Protein AF-A0A954LZ13-F1 (afdb_monomer_lite)

Secondary structure (DSSP, 8-state):
--TTHHHHHHHHHHHHHHHHHHHHHHHH-S--HHHHHHH-TTEEEEEEESSSEEEEEEETTS-EEEEESSHHHHHHHHHHHHHHHHHHHHHHHHHHHHHHHHHHHHHHHHHHHHHHHHHHHHHHHHHHHHHHHHHHHHHHHHHHHHHHHHHHHHHHHHHHHHHHHHHHHHHHHHHHHHHHHHHHHHHHHHHHHHHHHHHHHHHHHHHHHHHHHT---

Structure (mmCIF, N/CA/C/O backbone):
data_AF-A0A954LZ13-F1
#
_entry.id   AF-A0A954LZ13-F1
#
loop_
_atom_site.group_PDB
_atom_site.id
_atom_site.type_symbol
_atom_site.label_atom_id
_atom_site.label_alt_id
_atom_site.label_comp_id
_atom_site.label_asym_id
_atom_site.label_entity_id
_atom_site.label_seq_id
_atom_site.pdbx_PDB_ins_code
_atom_site.Cartn_x
_atom_site.Cartn_y
_atom_site.Cartn_z
_atom_site.occupancy
_atom_site.B_iso_or_equiv
_atom_site.auth_seq_id
_atom_site.auth_comp_id
_atom_site.auth_asym_id
_atom_site.auth_atom_id
_atom_site.pdbx_PDB_model_num
ATOM 1 N N . MET A 1 1 ? -95.530 6.228 70.079 1.00 48.78 1 MET A N 1
ATOM 2 C CA . MET A 1 1 ? -94.335 5.732 70.807 1.00 48.78 1 MET A CA 1
ATOM 3 C C . MET A 1 1 ? -94.538 4.227 70.974 1.00 48.78 1 MET A C 1
ATOM 5 O O . MET A 1 1 ? -95.627 3.870 71.376 1.00 48.78 1 MET A O 1
ATOM 9 N N . SER A 1 2 ? -93.704 3.270 70.565 1.00 54.75 2 SER A N 1
ATOM 10 C CA . SER A 1 2 ? -92.244 3.168 70.676 1.00 54.75 2 SER A CA 1
ATOM 11 C C . SER A 1 2 ? -91.678 2.028 69.784 1.00 54.75 2 SER A C 1
ATOM 13 O O . SER A 1 2 ? -90.884 1.212 70.241 1.00 54.75 2 SER A O 1
ATOM 15 N N . LYS A 1 3 ? -92.035 1.934 68.492 1.00 53.84 3 LYS A N 1
ATOM 16 C CA . LYS A 1 3 ? -91.508 0.852 67.618 1.00 53.84 3 LYS A CA 1
ATOM 17 C C . LYS A 1 3 ? -89.998 0.944 67.308 1.00 53.84 3 LYS A C 1
ATOM 19 O O . LYS A 1 3 ? -89.432 -0.013 66.798 1.00 53.84 3 LYS A O 1
ATOM 24 N N . PHE A 1 4 ? -89.345 2.057 67.650 1.00 54.84 4 PHE A N 1
ATOM 25 C CA . PHE A 1 4 ? -87.904 2.265 67.445 1.00 54.84 4 PHE A CA 1
ATOM 26 C C . PHE A 1 4 ? -87.027 1.811 68.622 1.00 54.84 4 PHE A C 1
ATOM 28 O O . PHE A 1 4 ? -85.835 1.595 68.436 1.00 54.84 4 PHE A O 1
ATOM 35 N N . GLY A 1 5 ? -87.597 1.627 69.818 1.00 62.16 5 GLY A N 1
ATOM 36 C CA . GLY A 1 5 ? -86.841 1.247 71.020 1.00 62.16 5 GLY A CA 1
ATOM 37 C C . GLY A 1 5 ? -86.162 -0.129 70.932 1.00 62.16 5 GLY A C 1
ATOM 38 O O . GLY A 1 5 ? -84.966 -0.214 71.194 1.00 62.16 5 GLY A O 1
ATOM 39 N N . PRO A 1 6 ? -86.863 -1.201 70.510 1.00 61.56 6 PRO A N 1
ATOM 40 C CA . PRO A 1 6 ? -86.275 -2.543 70.455 1.00 61.56 6 PRO A CA 1
ATOM 41 C C . PRO A 1 6 ? -85.167 -2.662 69.403 1.00 61.56 6 PRO A C 1
ATOM 43 O O . PRO A 1 6 ? -84.147 -3.301 69.638 1.00 61.56 6 PRO A O 1
ATOM 46 N N . ILE A 1 7 ? -85.351 -2.006 68.253 1.00 63.94 7 ILE A N 1
ATOM 47 C CA . ILE A 1 7 ? -84.391 -2.031 67.143 1.00 63.94 7 ILE A CA 1
ATOM 48 C C . ILE A 1 7 ? -83.101 -1.312 67.546 1.00 63.94 7 ILE A C 1
ATOM 50 O O . ILE A 1 7 ? -82.013 -1.808 67.274 1.00 63.94 7 ILE A O 1
ATOM 54 N N . LEU A 1 8 ? -83.213 -0.183 68.251 1.00 64.62 8 LEU A N 1
ATOM 55 C CA . LEU A 1 8 ? -82.055 0.601 68.674 1.00 64.62 8 LEU A CA 1
ATOM 56 C C . LEU A 1 8 ? -81.229 -0.118 69.754 1.00 64.62 8 LEU A C 1
ATOM 58 O O . LEU A 1 8 ? -80.006 -0.046 69.727 1.00 64.62 8 LEU A O 1
ATOM 62 N N . VAL A 1 9 ? -81.875 -0.878 70.647 1.00 72.12 9 VAL A N 1
ATOM 63 C CA . VAL A 1 9 ? -81.186 -1.694 71.666 1.00 72.12 9 VAL A CA 1
ATOM 64 C C . VAL A 1 9 ? -80.424 -2.864 71.037 1.00 72.12 9 VAL A C 1
ATOM 66 O O . VAL A 1 9 ? -79.286 -3.124 71.421 1.00 72.12 9 VAL A O 1
ATOM 69 N N . ILE A 1 10 ? -81.003 -3.537 70.036 1.00 72.00 10 ILE A N 1
ATOM 70 C CA . ILE A 1 10 ? -80.327 -4.631 69.318 1.00 72.00 10 ILE A CA 1
ATOM 71 C C . ILE A 1 10 ? -79.110 -4.100 68.546 1.00 72.00 10 ILE A C 1
ATOM 73 O O . ILE A 1 10 ? -78.044 -4.713 68.571 1.00 72.00 10 ILE A O 1
ATOM 77 N N . LEU A 1 11 ? -79.245 -2.937 67.905 1.00 68.75 11 LEU A N 1
ATOM 78 C CA . LEU A 1 11 ? -78.166 -2.310 67.139 1.00 68.75 11 LEU A CA 1
ATOM 79 C C . LEU A 1 11 ? -77.026 -1.836 68.058 1.00 68.75 11 LEU A C 1
ATOM 81 O O . LEU A 1 11 ? -75.856 -2.056 67.749 1.00 68.75 11 LEU A O 1
ATOM 85 N N . LEU A 1 12 ? -77.357 -1.276 69.227 1.00 74.50 12 LEU A N 1
ATOM 86 C CA . LEU A 1 12 ? -76.377 -0.878 70.240 1.00 74.50 12 LEU A CA 1
ATOM 87 C C . LEU A 1 12 ? -75.636 -2.089 70.833 1.00 74.50 12 LEU A C 1
ATOM 89 O O . LEU A 1 12 ? -74.424 -2.032 71.027 1.00 74.50 12 LEU A O 1
ATOM 93 N N . ALA A 1 13 ? -76.339 -3.200 71.076 1.00 68.69 13 ALA A N 1
ATOM 94 C CA . ALA A 1 13 ? -75.730 -4.433 71.566 1.00 68.69 13 ALA A CA 1
ATOM 95 C C . ALA A 1 13 ? -74.785 -5.057 70.526 1.00 68.69 13 ALA A C 1
ATOM 97 O O . ALA A 1 13 ? -73.675 -5.449 70.877 1.00 68.69 13 ALA A O 1
ATOM 98 N N . MET A 1 14 ? -75.167 -5.086 69.243 1.00 65.88 14 MET A N 1
ATOM 99 C CA . MET A 1 14 ? -74.277 -5.563 68.176 1.00 65.88 14 MET A CA 1
ATOM 100 C C . MET A 1 14 ? -73.048 -4.667 67.995 1.00 65.88 14 MET A C 1
ATOM 102 O O . MET A 1 14 ? -71.944 -5.180 67.835 1.00 65.88 14 MET A O 1
ATOM 106 N N . LEU A 1 15 ? -73.212 -3.343 68.070 1.00 68.81 15 LEU A N 1
ATOM 107 C CA . LEU A 1 15 ? -72.091 -2.401 68.025 1.00 68.81 15 LEU A CA 1
ATOM 108 C C . LEU A 1 15 ? -71.160 -2.561 69.231 1.00 68.81 15 LEU A C 1
ATOM 110 O O . LEU A 1 15 ? -69.946 -2.521 69.066 1.00 68.81 15 LEU A O 1
ATOM 114 N N . SER A 1 16 ? -71.705 -2.797 70.426 1.00 65.06 16 SER A N 1
ATOM 115 C CA . SER A 1 16 ? -70.909 -3.021 71.635 1.00 65.06 16 SER A CA 1
ATOM 116 C C . SER A 1 16 ? -70.145 -4.349 71.581 1.00 65.06 16 SER A C 1
ATOM 118 O O . SER A 1 16 ? -68.962 -4.372 71.905 1.00 65.06 16 SER A O 1
ATOM 120 N N . ILE A 1 17 ? -70.764 -5.425 71.078 1.00 66.00 17 ILE A N 1
ATOM 121 C CA . ILE A 1 17 ? -70.096 -6.720 70.860 1.00 66.00 17 ILE A CA 1
ATOM 122 C C . ILE A 1 17 ? -69.025 -6.605 69.766 1.00 66.00 17 ILE A C 1
ATOM 124 O O . ILE A 1 17 ? -67.926 -7.129 69.931 1.00 66.00 17 ILE A O 1
ATOM 128 N N . GLY A 1 18 ? -69.299 -5.875 68.680 1.00 59.22 18 GLY A N 1
ATOM 129 C CA . GLY A 1 18 ? -68.319 -5.603 67.626 1.00 59.22 18 GLY A CA 1
ATOM 130 C C . GLY A 1 18 ? -67.122 -4.794 68.131 1.00 59.22 18 GLY A C 1
ATOM 131 O O . GLY A 1 18 ? -65.979 -5.138 67.839 1.00 59.22 18 GLY A O 1
ATOM 132 N N . PHE A 1 19 ? -67.365 -3.774 68.956 1.00 65.50 19 PHE A N 1
ATOM 133 C CA . PHE A 1 19 ? -66.306 -2.967 69.564 1.00 65.50 19 PHE A CA 1
ATOM 134 C C . PHE A 1 19 ? -65.506 -3.760 70.605 1.00 65.50 19 PHE A C 1
ATOM 136 O O . PHE A 1 19 ? -64.290 -3.624 70.670 1.00 65.50 19 PHE A O 1
ATOM 143 N N . MET A 1 20 ? -66.153 -4.641 71.373 1.00 58.69 20 MET A N 1
ATOM 144 C CA . MET A 1 20 ? -65.487 -5.522 72.337 1.00 58.69 20 MET A CA 1
ATOM 145 C C . MET A 1 20 ? -64.662 -6.614 71.637 1.00 58.69 20 MET A C 1
ATOM 147 O O . MET A 1 20 ? -63.569 -6.937 72.094 1.00 58.69 20 MET A O 1
ATOM 151 N N . GLY A 1 21 ? -65.127 -7.120 70.489 1.00 53.22 21 GLY A N 1
ATOM 152 C CA . GLY A 1 21 ? -64.356 -8.008 69.617 1.00 53.22 21 GLY A CA 1
ATOM 153 C C . GLY A 1 21 ? -63.130 -7.316 69.015 1.00 53.22 21 GLY A C 1
ATOM 154 O O . GLY A 1 21 ? -62.034 -7.866 69.053 1.00 53.22 21 GLY A O 1
ATOM 155 N N . PHE A 1 22 ? -63.278 -6.078 68.537 1.00 55.84 22 PHE A N 1
ATOM 156 C CA . PHE A 1 22 ? -62.169 -5.299 67.977 1.00 55.84 22 PHE A CA 1
ATOM 157 C C . PHE A 1 22 ? -61.160 -4.858 69.052 1.00 55.84 22 PHE A C 1
ATOM 159 O O . PHE A 1 22 ? -59.952 -4.967 68.852 1.00 55.84 22 PHE A O 1
ATOM 166 N N . ALA A 1 23 ? -61.635 -4.447 70.231 1.00 55.28 23 ALA A N 1
ATOM 167 C CA . ALA A 1 23 ? -60.787 -4.136 71.380 1.00 55.28 23 ALA A CA 1
ATOM 168 C C . ALA A 1 23 ? -60.082 -5.390 71.929 1.00 55.28 23 ALA A C 1
ATOM 170 O O . ALA A 1 23 ? -58.920 -5.311 72.322 1.00 55.28 23 ALA A O 1
ATOM 171 N N . GLY A 1 24 ? -60.741 -6.555 71.908 1.00 49.25 24 GLY A N 1
ATOM 172 C CA . GLY A 1 24 ? -60.156 -7.840 72.303 1.00 49.25 24 GLY A CA 1
ATOM 173 C C . GLY A 1 24 ? -59.037 -8.303 71.365 1.00 49.25 24 GLY A C 1
ATOM 174 O O . GLY A 1 24 ? -57.976 -8.717 71.826 1.00 49.25 24 GLY A O 1
ATOM 175 N N . VAL A 1 25 ? -59.220 -8.158 70.048 1.00 51.84 25 VAL A N 1
ATOM 176 C CA . VAL A 1 25 ? -58.169 -8.458 69.057 1.00 51.84 25 VAL A CA 1
ATOM 177 C C . VAL A 1 25 ? -57.037 -7.424 69.116 1.00 51.84 25 VAL A C 1
ATOM 179 O O . VAL A 1 25 ? -55.873 -7.794 69.008 1.00 51.84 25 VAL A O 1
ATOM 182 N N . GLY A 1 26 ? -57.338 -6.150 69.381 1.00 49.25 26 GLY A N 1
ATOM 183 C CA . GLY A 1 26 ? -56.319 -5.114 69.582 1.00 49.25 26 GLY A CA 1
ATOM 184 C C . GLY A 1 26 ? -55.488 -5.284 70.863 1.00 49.25 26 GLY A C 1
ATOM 185 O O . GLY A 1 26 ? -54.333 -4.872 70.891 1.00 49.25 26 GLY A O 1
ATOM 186 N N . THR A 1 27 ? -56.045 -5.911 71.908 1.00 51.75 27 THR A N 1
ATOM 187 C CA . THR A 1 27 ? -55.360 -6.125 73.200 1.00 51.75 27 THR A CA 1
ATOM 188 C C . THR A 1 27 ? -54.633 -7.468 73.303 1.00 51.75 27 THR A C 1
ATOM 190 O O . THR A 1 27 ? -53.605 -7.529 73.971 1.00 51.75 27 THR A O 1
ATOM 193 N N . PHE A 1 28 ? -55.104 -8.522 72.624 1.00 46.47 28 PHE A N 1
ATOM 194 C CA . PHE A 1 28 ? -54.515 -9.872 72.705 1.00 46.47 28 PHE A CA 1
ATOM 195 C C . PHE A 1 28 ? -54.028 -10.461 71.365 1.00 46.47 28 PHE A C 1
ATOM 197 O O . PHE A 1 28 ? -53.403 -11.518 71.369 1.00 46.47 28 PHE A O 1
ATOM 204 N N . GLY A 1 29 ? -54.287 -9.808 70.227 1.00 47.31 29 GLY A N 1
ATOM 205 C CA . GLY A 1 29 ? -53.993 -10.311 68.873 1.00 47.31 29 GLY A CA 1
ATOM 206 C C . GLY A 1 29 ? -52.972 -9.492 68.076 1.00 47.31 29 GLY A C 1
ATOM 207 O O . GLY A 1 29 ? -52.938 -9.591 66.851 1.00 47.31 29 GLY A O 1
ATOM 208 N N . GLY A 1 30 ? -52.164 -8.658 68.737 1.00 56.81 30 GLY A N 1
ATOM 209 C CA . GLY A 1 30 ? -51.084 -7.921 68.077 1.00 56.81 30 GLY A CA 1
ATOM 210 C C . GLY A 1 30 ? -49.985 -8.851 67.529 1.00 56.81 30 GLY A C 1
ATOM 211 O O . GLY A 1 30 ? -49.822 -9.967 68.031 1.00 56.81 30 GLY A O 1
ATOM 212 N N . PRO A 1 31 ? -49.204 -8.413 66.521 1.00 65.50 31 PRO A N 1
ATOM 213 C CA . PRO A 1 31 ? -48.032 -9.146 66.046 1.00 65.50 31 PRO A CA 1
ATOM 214 C C . PRO A 1 31 ? -47.118 -9.542 67.208 1.00 65.50 31 PRO A C 1
ATOM 216 O O . PRO A 1 31 ? -46.981 -8.801 68.181 1.00 65.50 31 PRO A O 1
ATOM 219 N N . ASN A 1 32 ? -46.467 -10.702 67.115 1.00 74.50 32 ASN A N 1
ATOM 220 C CA . ASN A 1 32 ? -45.481 -11.104 68.113 1.00 74.50 32 ASN A CA 1
ATOM 221 C C . ASN A 1 32 ? -44.206 -10.253 67.958 1.00 74.50 32 ASN A C 1
ATOM 223 O O . ASN A 1 32 ? -43.232 -10.656 67.323 1.00 74.50 32 ASN A O 1
ATOM 227 N N . TRP A 1 33 ? -44.243 -9.050 68.526 1.00 72.00 33 TRP A N 1
ATOM 228 C CA . TRP A 1 33 ? -43.192 -8.042 68.440 1.00 72.00 33 TRP A CA 1
ATOM 229 C C . TRP A 1 33 ? -41.862 -8.525 69.023 1.00 72.00 33 TRP A C 1
ATOM 231 O O . TRP A 1 33 ? -40.811 -8.181 68.495 1.00 72.00 33 TRP A O 1
ATOM 241 N N . SER A 1 34 ? -41.878 -9.382 70.048 1.00 72.81 34 SER A N 1
ATOM 242 C CA . SER A 1 34 ? -40.640 -9.950 70.595 1.00 72.81 34 SER A CA 1
ATOM 243 C C . SER A 1 34 ? -40.000 -10.962 69.639 1.00 72.81 34 SER A C 1
ATOM 245 O O . SER A 1 34 ? -38.785 -10.949 69.454 1.00 72.81 34 SER A O 1
ATOM 247 N N . ALA A 1 35 ? -40.799 -11.789 68.956 1.00 74.81 35 ALA A N 1
ATOM 248 C CA . ALA A 1 35 ? -40.292 -12.666 67.901 1.00 74.81 35 ALA A CA 1
ATOM 249 C C . ALA A 1 35 ? -39.767 -11.867 66.698 1.00 74.81 35 ALA A C 1
ATOM 251 O O . ALA A 1 35 ? -38.745 -12.231 66.119 1.00 74.81 35 ALA A O 1
ATOM 252 N N . MET A 1 36 ? -40.425 -10.756 66.355 1.00 74.19 36 MET A N 1
ATOM 253 C CA . MET A 1 36 ? -39.997 -9.877 65.267 1.00 74.19 36 MET A CA 1
ATOM 254 C C . MET A 1 36 ? -38.684 -9.155 65.596 1.00 74.19 36 MET A C 1
ATOM 256 O O . MET A 1 36 ? -37.780 -9.143 64.763 1.00 74.19 36 MET A O 1
ATOM 260 N N . ALA A 1 37 ? -38.530 -8.660 66.828 1.00 74.06 37 ALA A N 1
ATOM 261 C CA . ALA A 1 37 ? -37.276 -8.106 67.338 1.00 74.06 37 ALA A CA 1
ATOM 262 C C . ALA A 1 37 ? -36.116 -9.107 67.222 1.00 74.06 37 ALA A C 1
ATOM 264 O O . ALA A 1 37 ? -35.062 -8.774 66.693 1.00 74.06 37 ALA A O 1
ATOM 265 N N . ASN A 1 38 ? -36.345 -10.364 67.613 1.00 76.12 38 ASN A N 1
ATOM 266 C CA . ASN A 1 38 ? -35.335 -11.424 67.533 1.00 76.12 38 ASN A CA 1
ATOM 267 C C . ASN A 1 38 ? -35.000 -11.858 66.093 1.00 76.12 38 ASN A C 1
ATOM 269 O O . ASN A 1 38 ? -33.967 -12.483 65.860 1.00 76.12 38 ASN A O 1
ATOM 273 N N . SER A 1 39 ? -35.869 -11.562 65.121 1.00 80.06 39 SER A N 1
ATOM 274 C CA . SER A 1 39 ? -35.649 -11.896 63.707 1.00 80.06 39 SER A CA 1
ATOM 275 C C . SER A 1 39 ? -34.822 -10.850 62.948 1.00 80.06 39 SER A C 1
ATOM 277 O O . SER A 1 39 ? -34.274 -11.151 61.885 1.00 80.06 39 SER A O 1
ATOM 279 N N . MET A 1 40 ? -34.694 -9.635 63.492 1.00 78.94 40 MET A N 1
ATOM 280 C CA . MET A 1 40 ? -33.965 -8.529 62.873 1.00 78.94 40 MET A CA 1
ATOM 281 C C . MET A 1 40 ? -32.476 -8.594 63.222 1.00 78.94 40 MET A C 1
ATOM 283 O O . MET A 1 40 ? -32.000 -7.908 64.113 1.00 78.94 40 MET A O 1
ATOM 287 N N . LYS A 1 41 ? -31.730 -9.431 62.493 1.00 79.44 41 LYS A N 1
ATOM 288 C CA . LYS A 1 41 ? -30.287 -9.655 62.715 1.00 79.44 41 LYS A CA 1
ATOM 289 C C . LYS A 1 41 ? -29.415 -8.409 62.517 1.00 79.44 41 LYS A C 1
ATOM 291 O O . LYS A 1 41 ? -28.334 -8.345 63.090 1.00 79.44 41 LYS A O 1
ATOM 296 N N . ASP A 1 42 ? -29.899 -7.447 61.736 1.00 83.44 42 ASP A N 1
ATOM 297 C CA . ASP A 1 42 ? -29.184 -6.209 61.400 1.00 83.44 42 ASP A CA 1
ATOM 298 C C . ASP A 1 42 ? -29.445 -5.084 62.424 1.00 83.44 42 ASP A C 1
ATOM 300 O O . ASP A 1 42 ? -28.928 -3.982 62.274 1.00 83.44 42 ASP A O 1
ATOM 304 N N . TYR A 1 43 ? -30.270 -5.337 63.450 1.00 85.69 43 TYR A N 1
ATOM 305 C CA . TYR A 1 43 ? -30.680 -4.339 64.438 1.00 85.69 43 TYR A CA 1
ATOM 306 C C . TYR A 1 43 ? -30.587 -4.903 65.855 1.00 85.69 43 TYR A C 1
ATOM 308 O O . TYR A 1 43 ? -31.138 -5.957 66.167 1.00 85.69 43 TYR A O 1
ATOM 316 N N . GLN A 1 44 ? -29.931 -4.170 66.748 1.00 85.31 44 GLN A N 1
ATOM 317 C CA . GLN A 1 44 ? -29.860 -4.509 68.160 1.00 85.31 44 GLN A CA 1
ATOM 318 C C . GLN A 1 44 ? -30.947 -3.753 68.926 1.00 85.31 44 GLN A C 1
ATOM 320 O O . GLN A 1 44 ? -30.888 -2.534 69.086 1.00 85.31 44 GLN A O 1
ATOM 325 N N . ILE A 1 45 ? -31.943 -4.486 69.425 1.00 84.56 45 ILE A N 1
ATOM 326 C CA . ILE A 1 45 ? -32.999 -3.929 70.275 1.00 84.56 45 ILE A CA 1
ATOM 327 C C . ILE A 1 45 ? -32.667 -4.252 71.729 1.00 84.56 45 ILE A C 1
ATOM 329 O O . ILE A 1 45 ? -32.624 -5.417 72.123 1.00 84.56 45 ILE A O 1
ATOM 333 N N . THR A 1 46 ? -32.421 -3.220 72.531 1.00 83.50 46 THR A N 1
ATOM 334 C CA . THR A 1 46 ? -32.056 -3.356 73.947 1.00 83.50 46 THR A CA 1
ATOM 335 C C . THR A 1 46 ? -33.141 -2.786 74.848 1.00 83.50 46 THR A C 1
ATOM 337 O O . THR A 1 46 ? -33.766 -1.772 74.536 1.00 83.50 46 THR A O 1
ATOM 340 N N . GLN A 1 47 ? -33.369 -3.458 75.976 1.00 82.19 47 GLN A N 1
ATOM 341 C CA . GLN A 1 47 ? -34.252 -2.990 77.037 1.00 82.19 47 GLN A CA 1
ATOM 342 C C . GLN A 1 47 ? -33.405 -2.375 78.149 1.00 82.19 47 GLN A C 1
ATOM 344 O O . GLN A 1 47 ? -32.503 -3.028 78.672 1.00 82.19 47 GLN A O 1
ATOM 349 N N . ASN A 1 48 ? -33.714 -1.143 78.539 1.00 80.19 48 ASN A N 1
ATOM 350 C CA . ASN A 1 48 ? -33.113 -0.499 79.695 1.00 80.19 48 ASN A CA 1
ATOM 351 C C . ASN A 1 48 ? -34.109 -0.506 80.864 1.00 80.19 48 ASN A C 1
ATOM 353 O O . ASN A 1 48 ? -35.152 0.152 80.824 1.00 80.19 48 ASN A O 1
ATOM 357 N N . THR A 1 49 ? -33.799 -1.285 81.900 1.00 68.06 49 THR A N 1
ATOM 358 C CA . THR A 1 49 ? -34.583 -1.399 83.141 1.00 68.06 49 THR A CA 1
ATOM 359 C C . THR A 1 49 ? -34.096 -0.377 84.172 1.00 68.06 49 THR A C 1
ATOM 361 O O . THR A 1 49 ? -33.356 -0.710 85.096 1.00 68.06 49 THR A O 1
ATOM 364 N N . GLY A 1 50 ? -34.481 0.887 83.974 1.00 68.50 50 GLY A N 1
ATOM 365 C CA . GLY A 1 50 ? -34.318 1.984 84.937 1.00 68.50 50 GLY A CA 1
ATOM 366 C C . GLY A 1 50 ? -35.627 2.317 85.670 1.00 68.50 50 GLY A C 1
ATOM 367 O O . GLY A 1 50 ? -36.514 1.472 85.766 1.00 68.50 50 GLY A O 1
ATOM 368 N N . ALA A 1 51 ? -35.765 3.557 86.162 1.00 57.59 51 ALA A N 1
ATOM 369 C CA . ALA A 1 51 ? -37.001 4.047 86.796 1.00 57.59 51 ALA A CA 1
ATOM 370 C C . ALA A 1 51 ? -38.227 3.986 85.858 1.00 57.59 51 ALA A C 1
ATOM 372 O O . ALA A 1 51 ? -39.335 3.771 86.337 1.00 57.59 51 ALA A O 1
ATOM 373 N N . ASP A 1 52 ? -37.996 4.068 84.542 1.00 67.06 52 ASP A N 1
ATOM 374 C CA . ASP A 1 52 ? -38.967 3.810 83.479 1.00 67.06 52 ASP A CA 1
ATOM 375 C C . ASP A 1 52 ? -38.378 2.790 82.488 1.00 67.06 52 ASP A C 1
ATOM 377 O O . ASP A 1 52 ? -37.227 2.914 82.058 1.00 67.06 52 ASP A O 1
ATOM 381 N N . THR A 1 53 ? -39.150 1.761 82.119 1.00 76.25 53 THR A N 1
ATOM 382 C CA . THR A 1 53 ? -38.705 0.754 81.138 1.00 76.25 53 THR A CA 1
ATOM 383 C C . THR A 1 53 ? -38.700 1.369 79.743 1.00 76.25 53 THR A C 1
ATOM 385 O O . THR A 1 53 ? -39.752 1.754 79.232 1.00 76.25 53 THR A O 1
ATOM 388 N N . THR A 1 54 ? -37.528 1.437 79.112 1.00 82.94 54 THR A N 1
ATOM 389 C CA . THR A 1 54 ? -37.368 1.970 77.752 1.00 82.94 54 THR A CA 1
ATOM 390 C C . THR A 1 54 ? -36.703 0.949 76.838 1.00 82.94 54 THR A C 1
ATOM 392 O O . THR A 1 54 ? -35.866 0.155 77.264 1.00 82.94 54 THR A O 1
ATOM 395 N N . TRP A 1 55 ? -37.111 0.954 75.576 1.00 82.25 55 TRP A N 1
ATOM 396 C CA . TRP A 1 55 ? -36.571 0.142 74.496 1.00 82.25 55 TRP A CA 1
ATOM 397 C C . TRP A 1 55 ? -35.818 1.047 73.530 1.00 82.25 55 TRP A C 1
ATOM 399 O O . TRP A 1 55 ? -36.318 2.120 73.193 1.00 82.25 55 TRP A O 1
ATOM 409 N N . THR A 1 56 ? -34.656 0.606 73.060 1.00 84.00 56 THR A N 1
ATOM 410 C CA . THR A 1 56 ? -33.844 1.334 72.075 1.00 84.00 56 THR A CA 1
ATOM 411 C C . THR A 1 56 ? -33.452 0.401 70.940 1.00 84.00 56 THR A C 1
ATOM 413 O O . THR A 1 56 ? -32.982 -0.705 71.205 1.00 84.00 56 THR A O 1
ATOM 416 N N . ALA A 1 57 ? -33.632 0.847 69.693 1.00 84.88 57 ALA A N 1
ATOM 417 C CA . ALA A 1 57 ? -33.097 0.179 68.505 1.00 84.88 57 ALA A CA 1
ATOM 418 C C . ALA A 1 57 ? -31.831 0.885 68.034 1.00 84.88 57 ALA A C 1
ATOM 420 O O . ALA A 1 57 ? -31.837 2.098 67.806 1.00 84.88 57 ALA A O 1
ATOM 421 N N . VAL A 1 58 ? -30.783 0.093 67.841 1.00 85.50 58 VAL A N 1
ATOM 422 C CA . VAL A 1 58 ? -29.523 0.504 67.227 1.00 85.50 58 VAL A CA 1
ATOM 423 C C . VAL A 1 58 ? -29.332 -0.316 65.953 1.00 85.50 58 VAL A C 1
ATOM 425 O O . VAL A 1 58 ? -29.552 -1.527 65.952 1.00 85.50 58 VAL A O 1
ATOM 428 N N . SER A 1 59 ? -28.987 0.346 64.856 1.00 87.25 59 SER A N 1
ATOM 429 C CA . SER A 1 59 ? -28.625 -0.298 63.588 1.00 87.25 59 SER A CA 1
ATOM 430 C C . SER A 1 59 ? -27.257 -0.987 63.692 1.00 87.25 59 SER A C 1
ATOM 432 O O . SER A 1 59 ? -26.443 -0.623 64.535 1.00 87.25 59 SER A O 1
ATOM 434 N N . SER A 1 60 ? -26.949 -1.934 62.805 1.00 82.94 60 SER A N 1
ATOM 435 C CA . SER A 1 60 ? -25.625 -2.575 62.700 1.00 82.94 60 SER A CA 1
ATOM 436 C C . SER A 1 60 ? -24.464 -1.598 62.474 1.00 82.94 60 SER A C 1
ATOM 438 O O . SER A 1 60 ? -23.310 -1.966 62.672 1.00 82.94 60 SER A O 1
ATOM 440 N N . ASN A 1 61 ? -24.768 -0.367 62.058 1.00 83.50 61 ASN A N 1
ATOM 441 C CA . ASN A 1 61 ? -23.805 0.714 61.844 1.00 83.50 61 ASN A CA 1
ATOM 442 C C . ASN A 1 61 ? -23.671 1.646 63.068 1.00 83.50 61 ASN A C 1
ATOM 444 O O . ASN A 1 61 ? -23.247 2.788 62.918 1.00 83.50 61 ASN A O 1
ATOM 448 N N . ASP A 1 62 ? -24.087 1.189 64.254 1.00 80.75 62 ASP A N 1
ATOM 449 C CA . ASP A 1 62 ? -24.107 1.942 65.521 1.00 80.75 62 ASP A CA 1
ATOM 450 C C . ASP A 1 62 ? -24.978 3.217 65.510 1.00 80.75 62 ASP A C 1
ATOM 452 O O . ASP A 1 62 ? -24.877 4.078 66.387 1.00 80.75 62 ASP A O 1
ATOM 456 N N . GLU A 1 63 ? -25.897 3.336 64.548 1.00 84.31 63 GLU A N 1
ATOM 457 C CA . GLU A 1 63 ? -26.849 4.445 64.484 1.00 84.31 63 GLU A CA 1
ATOM 458 C C . GLU A 1 63 ? -28.037 4.199 65.425 1.00 84.31 63 GLU A C 1
ATOM 460 O O . GLU A 1 63 ? -28.754 3.199 65.309 1.00 84.31 63 GLU A O 1
ATOM 465 N N . SER A 1 64 ? -28.250 5.119 66.369 1.00 82.19 64 SER A N 1
ATOM 466 C CA . SER A 1 64 ? -29.412 5.095 67.263 1.00 82.19 64 SER A CA 1
ATOM 467 C C . SER A 1 64 ? -30.644 5.604 66.522 1.00 82.19 64 SER A C 1
ATOM 469 O O . SER A 1 64 ? -30.694 6.767 66.128 1.00 82.19 64 SER A O 1
ATOM 471 N N . LEU A 1 65 ? -31.649 4.742 66.360 1.00 83.75 65 LEU A N 1
ATOM 472 C CA . LEU A 1 65 ? -32.837 5.057 65.565 1.00 83.75 65 LEU A CA 1
ATOM 473 C C . LEU A 1 65 ? -33.918 5.733 66.407 1.00 83.75 65 LEU A C 1
ATOM 475 O O . LEU A 1 65 ? -34.367 6.840 66.115 1.00 83.75 65 LEU A O 1
ATOM 479 N N . LYS A 1 66 ? -34.373 5.043 67.458 1.00 85.75 66 LYS A N 1
ATOM 480 C CA . LYS A 1 66 ? -35.450 5.515 68.331 1.00 85.75 66 LYS A CA 1
ATOM 481 C C . LYS A 1 66 ? -35.386 4.836 69.693 1.00 85.75 66 LYS A C 1
ATOM 483 O O . LYS A 1 66 ? -35.174 3.625 69.785 1.00 85.75 66 LYS A O 1
ATOM 488 N N . THR A 1 67 ? -35.667 5.620 70.731 1.00 84.69 67 THR A N 1
ATOM 489 C CA . THR A 1 67 ? -35.927 5.142 72.091 1.00 84.69 67 THR A CA 1
ATOM 490 C C . THR A 1 67 ? -37.380 5.426 72.454 1.00 84.69 67 THR A C 1
ATOM 492 O O . THR A 1 67 ? -37.854 6.547 72.282 1.00 84.69 67 THR A O 1
ATOM 495 N N . SER A 1 68 ? -38.104 4.419 72.939 1.00 85.06 68 SER A N 1
ATOM 496 C CA . SER A 1 68 ? -39.506 4.548 73.359 1.00 85.06 68 SER A CA 1
ATOM 497 C C . SER A 1 68 ? -39.822 3.577 74.495 1.00 85.06 68 SER A C 1
ATOM 499 O O . SER A 1 68 ? -39.186 2.535 74.628 1.00 85.06 68 SER A O 1
ATOM 501 N N . SER A 1 69 ? -40.822 3.882 75.320 1.00 79.56 69 SER A N 1
ATOM 502 C CA . SER A 1 69 ? -41.351 2.941 76.321 1.00 79.56 69 SER A CA 1
ATOM 503 C C . SER A 1 69 ? -42.135 1.782 75.686 1.00 79.56 69 SER A C 1
ATOM 505 O O . SER A 1 69 ? -42.421 0.784 76.348 1.00 79.56 69 SER A O 1
ATOM 507 N N . VAL A 1 70 ? -42.442 1.878 74.386 1.00 81.75 70 VAL A N 1
ATOM 508 C CA . VAL A 1 70 ? -43.254 0.921 73.628 1.00 81.75 70 VAL A CA 1
ATOM 509 C C . VAL A 1 70 ? -42.389 0.196 72.588 1.00 81.75 70 VAL A C 1
ATOM 511 O O . VAL A 1 70 ? -41.987 0.778 71.583 1.00 81.75 70 VAL A O 1
ATOM 514 N N . LEU A 1 71 ? -42.135 -1.102 72.801 1.00 76.44 71 LEU A N 1
ATOM 515 C CA . LEU A 1 71 ? -41.353 -1.969 71.899 1.00 76.44 71 LEU A CA 1
ATOM 516 C C . LEU A 1 71 ? -41.810 -1.918 70.417 1.00 76.44 71 LEU A C 1
ATOM 518 O O . LEU A 1 71 ? -40.949 -1.798 69.545 1.00 76.44 71 LEU A O 1
ATOM 522 N N . PRO A 1 72 ? -43.121 -1.960 70.094 1.00 81.69 72 PRO A N 1
ATOM 523 C CA . PRO A 1 72 ? -43.600 -1.807 68.719 1.00 81.69 72 PRO A CA 1
ATOM 524 C C . PRO A 1 72 ? -43.085 -0.559 67.996 1.00 81.69 72 PRO A C 1
ATOM 526 O O . PRO A 1 72 ? -42.738 -0.637 66.824 1.00 81.69 72 PRO A O 1
ATOM 529 N N . GLU A 1 73 ? -42.985 0.586 68.677 1.00 80.94 73 GLU A N 1
ATOM 530 C CA . GLU A 1 73 ? -42.527 1.827 68.040 1.00 80.94 73 GLU A CA 1
ATOM 531 C C . GLU A 1 73 ? -41.055 1.776 67.633 1.00 80.94 73 GLU A C 1
ATOM 533 O O . GLU A 1 73 ? -40.654 2.398 66.652 1.00 80.94 73 GLU A O 1
ATOM 538 N N . VAL A 1 74 ? -40.257 1.046 68.407 1.00 83.44 74 VAL A N 1
ATOM 539 C CA . VAL A 1 74 ? -38.826 0.848 68.180 1.00 83.44 74 VAL A CA 1
ATOM 540 C C . VAL A 1 74 ? -38.598 -0.128 67.022 1.00 83.44 74 VAL A C 1
ATOM 542 O O . VAL A 1 74 ? -37.721 0.088 66.192 1.00 83.44 74 VAL A O 1
ATOM 545 N N . ILE A 1 75 ? -39.442 -1.159 66.915 1.00 82.81 75 ILE A N 1
ATOM 546 C CA . ILE A 1 75 ? -39.440 -2.107 65.791 1.00 82.81 75 ILE A CA 1
ATOM 547 C C . ILE A 1 75 ? -39.878 -1.434 64.489 1.00 82.81 75 ILE A C 1
ATOM 549 O O . ILE A 1 75 ? -39.235 -1.632 63.463 1.00 82.81 75 ILE A O 1
ATOM 553 N N . VAL A 1 76 ? -40.945 -0.630 64.517 1.00 85.56 76 VAL A N 1
ATOM 554 C CA . VAL A 1 76 ? -41.412 0.107 63.332 1.00 85.56 76 VAL A CA 1
ATOM 555 C C . VAL A 1 76 ? -40.330 1.070 62.841 1.00 85.56 76 VAL A C 1
ATOM 557 O O . VAL A 1 76 ? -40.020 1.054 61.658 1.00 85.56 76 VAL A O 1
ATOM 560 N N . ALA A 1 77 ? -39.660 1.797 63.742 1.00 84.38 77 ALA A N 1
ATOM 561 C CA . ALA A 1 77 ? -38.521 2.644 63.376 1.00 84.38 77 ALA A CA 1
ATOM 562 C C . ALA A 1 77 ? -37.365 1.864 62.710 1.00 84.38 77 ALA A C 1
ATOM 564 O O . ALA A 1 77 ? -36.781 2.351 61.744 1.00 84.38 77 ALA A O 1
ATOM 565 N N . ALA A 1 78 ? -37.051 0.649 63.176 1.00 85.06 78 ALA A N 1
ATOM 566 C CA . ALA A 1 78 ? -36.042 -0.205 62.541 1.00 85.06 78 ALA A CA 1
ATOM 567 C C . ALA A 1 78 ? -36.463 -0.700 61.143 1.00 85.06 78 ALA A C 1
ATOM 569 O O . ALA A 1 78 ? -35.642 -0.753 60.225 1.00 85.06 78 ALA A O 1
ATOM 570 N N . LEU A 1 79 ? -37.744 -1.033 60.955 1.00 85.69 79 LEU A N 1
ATOM 571 C CA . LEU A 1 79 ? -38.291 -1.442 59.657 1.00 85.69 79 LEU A CA 1
ATOM 572 C C . LEU A 1 79 ? -38.353 -0.280 58.660 1.00 85.69 79 LEU A C 1
ATOM 574 O O . LEU A 1 79 ? -38.002 -0.464 57.493 1.00 85.69 79 LEU A O 1
ATOM 578 N N . ASP A 1 80 ? -38.749 0.907 59.116 1.00 87.88 80 ASP A N 1
ATOM 579 C CA . ASP A 1 80 ? -38.769 2.125 58.304 1.00 87.88 80 ASP A CA 1
ATOM 580 C C . ASP A 1 80 ? -37.350 2.492 57.859 1.00 87.88 80 ASP A C 1
ATOM 582 O O . ASP A 1 80 ? -37.123 2.754 56.678 1.00 87.88 80 ASP A O 1
ATOM 586 N N . HIS A 1 81 ? -36.372 2.406 58.768 1.00 89.38 81 HIS A N 1
ATOM 587 C CA . HIS A 1 81 ? -34.962 2.596 58.436 1.00 89.38 81 HIS A CA 1
ATOM 588 C C . HIS A 1 81 ? -34.480 1.579 57.389 1.00 89.38 81 HIS A C 1
ATOM 590 O O . HIS A 1 81 ? -33.924 1.969 56.364 1.00 89.38 81 HIS A O 1
ATOM 596 N N . LYS A 1 82 ? -34.750 0.277 5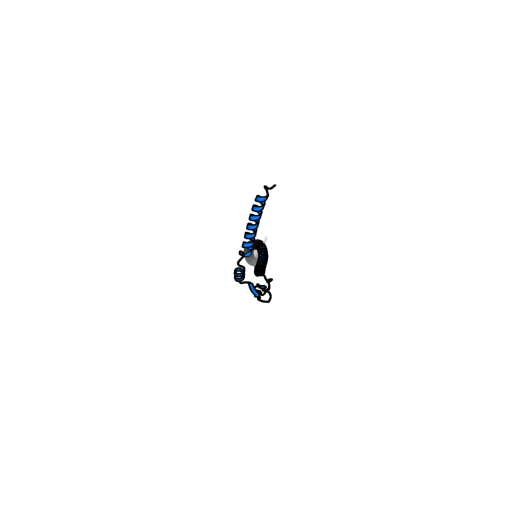7.581 1.00 86.94 82 LYS A N 1
ATOM 597 C CA . LYS A 1 82 ? -34.383 -0.767 56.606 1.00 86.94 82 LYS A CA 1
ATOM 598 C C . LYS A 1 82 ? -34.994 -0.507 55.230 1.00 86.94 82 LYS A C 1
ATOM 600 O O . LYS A 1 82 ? -34.320 -0.672 54.218 1.00 86.94 82 LYS A O 1
ATOM 605 N N . THR A 1 83 ? -36.258 -0.096 55.198 1.00 89.44 83 THR A N 1
ATOM 606 C CA . THR A 1 83 ? -36.966 0.228 53.955 1.00 89.44 83 THR A CA 1
ATOM 607 C C . THR A 1 83 ? -36.350 1.452 53.282 1.00 89.44 83 THR A C 1
ATOM 609 O O . THR A 1 83 ? -36.158 1.440 52.071 1.00 89.44 83 THR A O 1
ATOM 612 N N . GLY A 1 84 ? -35.972 2.473 54.056 1.00 89.31 84 GLY A N 1
ATOM 613 C CA . GLY A 1 84 ? -35.268 3.653 53.558 1.00 89.31 84 GLY A CA 1
ATOM 614 C C . GLY A 1 84 ? -33.909 3.321 52.938 1.00 89.31 84 GLY A C 1
ATOM 615 O O . GLY A 1 84 ? -33.625 3.786 51.838 1.00 89.31 84 GLY A O 1
ATOM 616 N N . VAL A 1 85 ? -33.109 2.471 53.592 1.00 89.75 85 VAL A N 1
ATOM 617 C CA . VAL A 1 85 ? -31.805 2.019 53.072 1.00 89.75 85 VAL A CA 1
ATOM 618 C C . VAL A 1 85 ? -31.970 1.252 51.760 1.00 89.75 85 VAL A C 1
ATOM 620 O O . VAL A 1 85 ? -31.323 1.587 50.774 1.00 89.75 85 VAL A O 1
ATOM 623 N N . VAL A 1 86 ? -32.881 0.275 51.715 1.00 90.69 86 VAL A N 1
ATOM 624 C CA . VAL A 1 86 ? -33.139 -0.508 50.493 1.00 90.69 86 VAL A CA 1
ATOM 625 C C . VAL A 1 86 ? -33.680 0.375 49.367 1.00 90.69 86 VAL A C 1
ATOM 627 O O . VAL A 1 86 ? -33.322 0.187 48.209 1.00 90.69 86 VAL A O 1
ATOM 630 N N . GLN A 1 87 ? -34.528 1.357 49.682 1.00 92.88 87 GLN A N 1
ATOM 631 C CA . GLN A 1 87 ? -35.038 2.291 48.682 1.00 92.88 87 GLN A CA 1
ATOM 632 C C . GLN A 1 87 ? -33.940 3.222 48.153 1.00 92.88 87 GLN A C 1
ATOM 634 O O . GLN A 1 87 ? -33.941 3.532 46.964 1.00 92.88 87 GLN A O 1
ATOM 639 N N . ALA A 1 88 ? -33.012 3.660 49.008 1.00 92.81 88 ALA A N 1
ATOM 640 C CA . ALA A 1 88 ? -31.862 4.456 48.593 1.00 92.81 88 ALA A CA 1
ATOM 641 C C . ALA A 1 88 ? -30.938 3.655 47.663 1.00 92.81 88 ALA A C 1
ATOM 643 O O . ALA A 1 88 ? -30.603 4.145 46.590 1.00 92.81 88 ALA A O 1
ATOM 644 N N . GLU A 1 89 ? -30.626 2.405 48.019 1.00 93.88 89 GLU A N 1
ATOM 645 C CA . GLU A 1 89 ? -29.825 1.495 47.188 1.00 93.88 89 GLU A CA 1
ATOM 646 C C . GLU A 1 89 ? -30.508 1.199 45.843 1.00 93.88 89 GLU A C 1
ATOM 648 O O . GLU A 1 89 ? -29.872 1.235 44.794 1.00 93.88 89 GLU A O 1
ATOM 653 N N . LEU A 1 90 ? -31.829 0.980 45.835 1.00 94.06 90 LEU A N 1
ATOM 654 C CA . LEU A 1 90 ? -32.594 0.821 44.594 1.00 94.06 90 LEU A CA 1
ATOM 655 C C . LEU A 1 90 ? -32.550 2.071 43.715 1.00 94.06 90 LEU A C 1
ATOM 657 O O . LEU A 1 90 ? -32.478 1.954 42.494 1.00 94.06 90 LEU A O 1
ATOM 661 N N . ASN A 1 91 ? -32.637 3.260 44.308 1.00 94.56 91 ASN A N 1
ATOM 662 C CA . ASN A 1 91 ? -32.563 4.502 43.547 1.00 94.56 91 ASN A CA 1
ATOM 663 C C . ASN A 1 91 ? -31.169 4.678 42.926 1.00 94.56 91 ASN A C 1
ATOM 665 O O . ASN A 1 91 ? -31.087 4.987 41.742 1.00 94.56 91 ASN A O 1
ATOM 669 N N . GLU A 1 92 ? -30.104 4.407 43.683 1.00 95.25 92 GLU A N 1
ATOM 670 C CA . GLU A 1 92 ? -28.719 4.452 43.196 1.00 95.25 92 GLU A CA 1
ATOM 671 C C . GLU A 1 92 ? -28.494 3.465 42.042 1.00 95.25 92 GLU A C 1
ATOM 673 O O . GLU A 1 92 ? -28.037 3.855 40.969 1.00 95.25 92 GLU A O 1
ATOM 678 N N . LEU A 1 93 ? -28.920 2.208 42.203 1.00 95.44 93 LEU A N 1
ATOM 679 C CA . LEU A 1 93 ? -28.809 1.192 41.151 1.00 95.44 93 LEU A CA 1
ATOM 680 C C . LEU A 1 93 ? -29.604 1.557 39.888 1.00 95.44 93 LEU A C 1
ATOM 682 O O . LEU A 1 93 ? -29.132 1.313 38.779 1.00 95.44 93 LEU A O 1
ATOM 686 N N . ASN A 1 94 ? -30.790 2.157 40.030 1.00 94.44 94 ASN A N 1
ATOM 687 C CA . ASN A 1 94 ? -31.580 2.616 38.882 1.00 94.44 94 ASN A CA 1
ATOM 688 C C . ASN A 1 94 ? -30.887 3.770 38.132 1.00 94.44 94 ASN A C 1
ATOM 690 O O . ASN A 1 94 ? -30.927 3.818 36.901 1.00 94.44 94 ASN A O 1
ATOM 694 N N . GLU A 1 95 ? -30.248 4.698 38.851 1.00 95.19 95 GLU A N 1
ATOM 695 C CA . GLU A 1 95 ? -29.466 5.785 38.247 1.00 95.19 95 GLU A CA 1
ATOM 696 C C . GLU A 1 95 ? -28.222 5.250 37.516 1.00 95.19 95 GLU A C 1
ATOM 698 O O . GLU A 1 95 ? -27.917 5.677 36.392 1.00 95.19 95 GLU A O 1
ATOM 703 N N . GLU A 1 96 ? -27.529 4.270 38.105 1.00 95.44 96 GLU A N 1
ATOM 704 C CA . GLU A 1 96 ? -26.410 3.579 37.460 1.00 95.44 96 GLU A CA 1
ATOM 705 C C . GLU A 1 96 ? -26.852 2.819 36.204 1.00 95.44 96 GLU A C 1
ATOM 707 O O . GLU A 1 96 ? -26.216 2.952 35.153 1.00 95.44 96 GLU A O 1
ATOM 712 N N . GLU A 1 97 ? -27.955 2.065 36.271 1.00 94.44 97 GLU A N 1
ATOM 713 C CA . GLU A 1 97 ? -28.503 1.328 35.128 1.00 94.44 97 GLU A CA 1
ATOM 714 C C . GLU A 1 97 ? -28.806 2.280 33.967 1.00 94.44 97 GLU A C 1
ATOM 716 O O . GLU A 1 97 ? -28.367 2.042 32.836 1.00 94.44 97 GLU A O 1
ATOM 721 N N . GLN A 1 98 ? -29.470 3.403 34.250 1.00 95.44 98 GLN A N 1
ATOM 722 C CA . GLN A 1 98 ? -29.781 4.409 33.240 1.00 95.44 98 GLN A CA 1
ATOM 723 C C . GLN A 1 98 ? -28.510 4.988 32.602 1.00 95.44 98 GLN A C 1
ATOM 725 O O . GLN A 1 98 ? -28.434 5.132 31.378 1.00 95.44 98 GLN A O 1
ATOM 730 N N . THR A 1 99 ? -27.492 5.280 33.413 1.00 95.69 99 THR A N 1
ATOM 731 C CA . THR A 1 99 ? -26.205 5.809 32.939 1.00 95.69 99 THR A CA 1
ATOM 732 C C . THR A 1 99 ? -25.485 4.802 32.042 1.00 95.69 99 THR A C 1
ATOM 734 O O . THR A 1 99 ? -25.006 5.144 30.956 1.00 95.69 99 THR A O 1
ATOM 737 N N . ILE A 1 100 ? -25.435 3.533 32.451 1.00 96.44 100 ILE A N 1
ATOM 738 C CA . ILE A 1 100 ? -24.823 2.455 31.667 1.00 96.44 100 ILE A CA 1
ATOM 739 C C . ILE A 1 100 ? -25.571 2.261 30.345 1.00 96.44 100 ILE A C 1
ATOM 741 O O . ILE A 1 100 ? -24.939 2.072 29.301 1.00 96.44 100 ILE A O 1
ATOM 745 N N . GLN A 1 101 ? -26.900 2.339 30.359 1.00 96.38 101 GLN A N 1
ATOM 746 C CA . GLN A 1 101 ? -27.721 2.173 29.166 1.00 96.38 101 GLN A CA 1
ATOM 747 C C . GLN A 1 101 ? -27.477 3.296 28.147 1.00 96.38 101 GLN A C 1
ATOM 749 O O . GLN A 1 101 ? -27.231 3.007 26.974 1.00 96.38 101 GLN A O 1
ATOM 754 N N . GLN A 1 102 ? -27.404 4.551 28.602 1.00 96.06 102 GLN A N 1
ATOM 755 C CA . GLN A 1 102 ? -27.036 5.695 27.757 1.00 96.06 102 GLN A CA 1
ATOM 756 C C . GLN A 1 102 ? -25.621 5.558 27.178 1.00 96.06 102 GLN A C 1
ATOM 758 O O . GLN A 1 102 ? -25.406 5.770 25.981 1.00 96.06 102 GLN A O 1
ATOM 763 N N . ASN A 1 103 ? -24.651 5.146 28.000 1.00 96.19 103 ASN A N 1
ATOM 764 C CA . ASN A 1 103 ? -23.277 4.919 27.550 1.00 96.19 103 ASN A CA 1
ATOM 765 C C . ASN A 1 103 ? -23.207 3.821 26.486 1.00 96.19 103 ASN A C 1
ATOM 767 O O . ASN A 1 103 ? -22.512 3.968 25.480 1.00 96.19 103 ASN A O 1
ATOM 771 N N . ARG A 1 104 ? -23.958 2.733 26.671 1.00 96.56 104 ARG A N 1
ATOM 772 C CA . ARG A 1 104 ? -24.027 1.633 25.710 1.00 96.56 104 ARG A CA 1
ATOM 773 C C . ARG A 1 104 ? -24.632 2.078 24.379 1.00 96.56 104 ARG A C 1
ATOM 775 O O . ARG A 1 104 ? -24.118 1.699 23.329 1.00 96.56 104 ARG A O 1
ATOM 782 N N . GLU A 1 105 ? -25.706 2.862 24.398 1.00 96.38 105 GLU A N 1
ATOM 783 C CA . GLU A 1 105 ? -26.317 3.407 23.180 1.00 96.38 105 GLU A CA 1
ATOM 784 C C . GLU A 1 105 ? -25.356 4.339 22.436 1.00 96.38 105 GLU A C 1
ATOM 786 O O . GLU A 1 105 ? -25.154 4.183 21.229 1.00 96.38 105 GLU A O 1
ATOM 791 N N . SER A 1 106 ? -24.688 5.236 23.167 1.00 96.44 106 SER A N 1
ATOM 792 C CA . SER A 1 106 ? -23.662 6.125 22.619 1.00 96.44 106 SER A CA 1
ATOM 793 C C . SER A 1 106 ? -22.522 5.342 21.963 1.00 96.44 106 SER A C 1
ATOM 795 O O . SER A 1 106 ? -22.214 5.572 20.792 1.00 96.44 106 SER A O 1
ATOM 797 N N . LEU A 1 107 ? -21.948 4.353 22.656 1.00 96.94 107 LEU A N 1
ATOM 798 C CA . LEU A 1 107 ? -20.870 3.515 22.121 1.00 96.94 107 LEU A CA 1
ATOM 799 C C . LEU A 1 107 ? -21.310 2.723 20.888 1.00 96.94 107 LEU A C 1
ATOM 801 O O . LEU A 1 107 ? -20.573 2.663 19.909 1.00 96.94 107 LEU A O 1
ATOM 805 N N . ASN A 1 108 ? -22.519 2.160 20.895 1.00 97.12 108 ASN A N 1
ATOM 806 C CA . ASN A 1 108 ? -23.046 1.453 19.729 1.00 97.12 108 ASN A CA 1
ATOM 807 C C . ASN A 1 108 ? -23.185 2.378 18.514 1.00 97.12 108 ASN A C 1
ATOM 809 O O . ASN A 1 108 ? -22.848 1.971 17.404 1.00 97.12 108 ASN A O 1
ATOM 813 N N . SER A 1 109 ? -23.627 3.624 18.716 1.00 95.75 109 SER A N 1
ATOM 814 C CA . SER A 1 109 ? -23.698 4.605 17.627 1.00 95.75 109 SER A CA 1
ATOM 815 C C . SER A 1 109 ? -22.316 4.942 17.054 1.00 95.75 109 SER A C 1
ATOM 817 O O . SER A 1 109 ? -22.158 5.014 15.837 1.00 95.75 109 SER A O 1
ATOM 819 N N . GLN A 1 110 ? -21.302 5.078 17.916 1.00 96.06 110 GLN A N 1
ATOM 820 C CA . GLN A 1 110 ? -19.925 5.370 17.508 1.00 96.06 110 GLN A CA 1
ATOM 821 C C . GLN A 1 110 ? -19.318 4.197 16.735 1.00 96.06 110 GLN A C 1
ATOM 823 O O . GLN A 1 110 ? -18.747 4.399 15.668 1.00 96.06 110 GLN A O 1
ATOM 828 N N . ILE A 1 111 ? -19.529 2.964 17.210 1.00 96.75 111 ILE A N 1
ATOM 829 C CA . ILE A 1 111 ? -19.074 1.743 16.532 1.00 96.75 111 ILE A CA 1
ATOM 830 C C . ILE A 1 111 ? -19.644 1.650 15.113 1.00 96.75 111 ILE A C 1
ATOM 832 O O . ILE A 1 111 ? -18.934 1.238 14.197 1.00 96.75 111 ILE A O 1
ATOM 836 N N . GLU A 1 112 ? -20.911 2.012 14.909 1.00 96.19 112 GLU A N 1
ATOM 837 C CA . GLU A 1 112 ? -21.522 1.961 13.579 1.00 96.19 112 GLU A CA 1
ATOM 838 C C . GLU A 1 112 ? -20.894 2.989 12.625 1.00 96.19 112 GLU A C 1
ATOM 840 O O . GLU A 1 112 ? -20.552 2.658 11.488 1.00 96.19 112 GLU A O 1
ATOM 845 N N . VAL A 1 113 ? -20.653 4.214 13.104 1.00 96.44 113 VAL A N 1
ATOM 846 C CA . VAL A 1 113 ? -19.956 5.258 12.332 1.00 96.44 113 VAL A CA 1
ATOM 847 C C . VAL A 1 113 ? -18.520 4.840 11.999 1.00 96.44 113 VAL A C 1
ATOM 849 O O . VAL A 1 113 ? -18.066 5.015 10.862 1.00 96.44 113 VAL A O 1
ATOM 852 N N . ASP A 1 114 ? -17.814 4.250 12.961 1.00 97.25 114 ASP A N 1
ATOM 853 C CA . ASP A 1 114 ? -16.441 3.786 12.781 1.00 97.25 114 ASP A CA 1
ATOM 854 C C . ASP A 1 114 ? -16.363 2.645 11.766 1.00 97.25 114 ASP A C 1
ATOM 856 O O . ASP A 1 114 ? -15.497 2.664 10.891 1.00 97.25 114 ASP A O 1
ATOM 860 N N . LYS A 1 115 ? -17.296 1.685 11.807 1.00 97.31 115 LYS A N 1
ATOM 861 C CA . LYS A 1 115 ? -17.373 0.602 10.813 1.00 97.31 115 LYS A CA 1
ATOM 862 C C . LYS A 1 115 ? -17.527 1.140 9.397 1.00 97.31 115 LYS A C 1
ATOM 864 O O . LYS A 1 115 ? -16.744 0.770 8.526 1.00 97.31 115 LYS A O 1
ATOM 869 N N . VAL A 1 116 ? -18.473 2.053 9.175 1.00 97.38 116 VAL A N 1
ATOM 870 C CA . VAL A 1 116 ? -18.691 2.663 7.852 1.00 97.38 116 VAL A CA 1
ATOM 871 C C . VAL A 1 116 ? -17.443 3.416 7.380 1.00 97.38 116 VAL A C 1
ATOM 873 O O . VAL A 1 116 ? -17.063 3.340 6.207 1.00 97.38 116 VAL A O 1
ATOM 876 N N . SER A 1 117 ? -16.773 4.119 8.293 1.00 96.25 117 SER A N 1
ATOM 877 C CA . SER A 1 117 ? -15.538 4.851 7.996 1.00 96.25 117 SER A CA 1
ATOM 878 C C . SER A 1 117 ? -14.389 3.908 7.626 1.00 96.25 117 SER A C 1
ATOM 880 O O . SER A 1 117 ? -13.672 4.160 6.654 1.00 96.25 117 SER A O 1
ATOM 882 N N . LEU A 1 118 ? -14.237 2.799 8.354 1.00 97.81 118 LEU A N 1
ATOM 883 C CA . LEU A 1 118 ? -13.238 1.766 8.078 1.00 97.81 118 LEU A CA 1
ATOM 884 C C . LEU A 1 118 ? -13.504 1.048 6.754 1.00 97.81 118 LEU A C 1
ATOM 886 O O . LEU A 1 118 ? -12.563 0.847 5.987 1.00 97.81 118 LEU A O 1
ATOM 890 N N . ASP A 1 119 ? -14.759 0.719 6.447 1.00 97.81 119 ASP A N 1
ATOM 891 C CA . ASP A 1 119 ? -15.135 0.113 5.168 1.00 97.81 119 ASP A CA 1
ATOM 892 C C . ASP A 1 119 ? -14.854 1.065 3.999 1.00 97.81 119 ASP A C 1
ATOM 894 O O . ASP A 1 119 ? -14.218 0.681 3.016 1.00 97.81 119 ASP A O 1
ATOM 898 N N . THR A 1 120 ? -15.208 2.346 4.142 1.00 97.56 120 THR A N 1
ATOM 899 C CA . THR A 1 120 ? -14.904 3.376 3.135 1.00 97.56 120 THR A CA 1
ATOM 900 C C . THR A 1 120 ? -13.396 3.524 2.925 1.00 97.56 120 THR A C 1
ATOM 902 O O . THR A 1 120 ? -12.916 3.622 1.792 1.00 97.56 120 THR A O 1
ATOM 905 N N . TYR A 1 121 ? -12.624 3.531 4.014 1.00 97.56 121 TYR A N 1
ATOM 906 C CA . TYR A 1 121 ? -11.169 3.596 3.950 1.00 97.56 121 TYR A CA 1
ATOM 907 C C . TYR A 1 121 ? -10.578 2.365 3.253 1.00 97.56 121 TYR A C 1
ATOM 909 O O . TYR A 1 121 ? -9.739 2.509 2.361 1.00 97.56 121 TYR A O 1
ATOM 917 N N . ARG A 1 122 ? -11.043 1.163 3.613 1.00 97.88 122 ARG A N 1
ATOM 918 C CA . ARG A 1 122 ? -10.639 -0.104 2.991 1.00 97.88 122 ARG A CA 1
ATOM 919 C C . ARG A 1 122 ? -10.892 -0.081 1.487 1.00 97.88 122 ARG A C 1
ATOM 921 O O . ARG A 1 122 ? -9.987 -0.394 0.715 1.00 97.88 122 ARG A O 1
ATOM 928 N N . ASP A 1 123 ? -12.088 0.317 1.071 1.00 97.88 123 ASP A N 1
ATOM 929 C CA . ASP A 1 123 ? -12.480 0.324 -0.338 1.00 97.88 123 ASP A CA 1
ATOM 930 C C . ASP A 1 123 ? -11.668 1.343 -1.144 1.00 97.88 123 ASP A C 1
ATOM 932 O O . ASP A 1 123 ? -11.190 1.038 -2.240 1.00 97.88 123 ASP A O 1
ATOM 936 N N . ARG A 1 124 ? -11.403 2.521 -0.567 1.00 97.50 124 ARG A N 1
ATOM 937 C CA . ARG A 1 124 ? -10.512 3.518 -1.173 1.00 97.50 124 ARG A CA 1
ATOM 938 C C . ARG A 1 124 ? -9.089 2.985 -1.349 1.00 97.50 124 ARG A C 1
ATOM 940 O O . ARG A 1 124 ? -8.483 3.208 -2.396 1.00 97.50 124 ARG A O 1
ATOM 947 N N . GLN A 1 125 ? -8.548 2.290 -0.349 1.00 97.75 125 GLN A N 1
ATOM 948 C CA . GLN A 1 125 ? -7.211 1.696 -0.442 1.00 97.75 125 GLN A CA 1
ATOM 949 C C . GLN A 1 125 ? -7.156 0.574 -1.484 1.00 97.75 125 GLN A C 1
ATOM 951 O O . GLN A 1 125 ? -6.201 0.502 -2.256 1.00 97.75 125 GLN A O 1
ATOM 956 N N . ALA A 1 126 ? -8.194 -0.260 -1.569 1.00 97.81 126 ALA A N 1
ATOM 957 C CA . ALA A 1 126 ? -8.294 -1.292 -2.596 1.00 97.81 126 ALA A CA 1
ATOM 958 C C . ALA A 1 126 ? -8.296 -0.686 -4.012 1.00 97.81 126 ALA A C 1
ATOM 960 O O . ALA A 1 126 ? -7.539 -1.130 -4.875 1.00 97.81 126 ALA A O 1
ATOM 961 N N . GLN A 1 127 ? -9.077 0.376 -4.239 1.00 97.94 127 GLN A N 1
ATOM 962 C CA . GLN A 1 127 ? -9.087 1.099 -5.516 1.00 97.94 127 GLN A CA 1
ATOM 963 C C . GLN A 1 127 ? -7.723 1.720 -5.840 1.00 97.94 127 GLN A C 1
ATOM 965 O O . GLN A 1 127 ? -7.258 1.630 -6.978 1.00 97.94 127 GLN A O 1
ATOM 970 N N . LEU A 1 128 ? -7.052 2.308 -4.842 1.00 98.00 128 LEU A N 1
ATOM 971 C CA . LEU A 1 128 ? -5.717 2.872 -5.019 1.00 98.00 128 LEU A CA 1
ATOM 972 C C . LEU A 1 128 ? -4.716 1.797 -5.462 1.00 98.00 128 LEU A C 1
ATOM 974 O O . LEU A 1 128 ? -3.987 2.014 -6.427 1.00 98.00 128 LEU A O 1
ATOM 978 N N . LEU A 1 129 ? -4.719 0.629 -4.813 1.00 97.94 129 LEU A N 1
ATOM 979 C CA . LEU A 1 129 ? -3.847 -0.493 -5.169 1.00 97.94 129 LEU A CA 1
ATOM 980 C C . LEU A 1 129 ? -4.079 -0.983 -6.601 1.00 97.94 129 LEU A C 1
ATOM 982 O O . LEU A 1 129 ? -3.108 -1.198 -7.327 1.00 97.94 129 LEU A O 1
ATOM 986 N N . VAL A 1 130 ? -5.338 -1.109 -7.029 1.00 98.06 130 VAL A N 1
ATOM 987 C CA . VAL A 1 130 ? -5.669 -1.476 -8.416 1.00 98.06 130 VAL A CA 1
ATOM 988 C C . VAL A 1 130 ? -5.127 -0.427 -9.387 1.00 98.06 130 VAL A C 1
ATOM 990 O O . VAL A 1 130 ? -4.388 -0.770 -10.309 1.00 98.06 130 VAL A O 1
ATOM 993 N N . SER A 1 131 ? -5.398 0.856 -9.133 1.00 97.81 131 SER A N 1
ATOM 994 C CA . SER A 1 131 ? -4.928 1.952 -9.991 1.00 97.81 131 SER A CA 1
ATOM 995 C C . SER A 1 131 ? -3.398 2.038 -10.067 1.00 97.81 131 SER A C 1
ATOM 997 O O . SER A 1 131 ? -2.835 2.371 -11.111 1.00 97.81 131 SER A O 1
ATOM 999 N N . LEU A 1 132 ? -2.702 1.727 -8.969 1.00 98.06 132 LEU A N 1
ATOM 1000 C CA . LEU A 1 132 ? -1.246 1.707 -8.919 1.00 98.06 132 LEU A CA 1
ATOM 1001 C C . LEU A 1 132 ? -0.702 0.517 -9.714 1.00 98.06 132 LEU A C 1
ATOM 1003 O O . LEU A 1 132 ? 0.252 0.676 -10.470 1.00 98.06 132 LEU A O 1
ATOM 1007 N N . GLY A 1 133 ? -1.338 -0.651 -9.598 1.00 97.94 133 GLY A N 1
ATOM 1008 C CA . GLY A 1 133 ? -1.012 -1.828 -10.401 1.00 97.94 133 GLY A CA 1
ATOM 1009 C C . GLY A 1 133 ? -1.143 -1.561 -11.903 1.00 97.94 133 GLY A C 1
ATOM 1010 O O . GLY A 1 133 ? -0.240 -1.895 -12.672 1.00 97.94 133 GLY A O 1
ATOM 1011 N N . GLU A 1 134 ? -2.215 -0.887 -12.322 1.00 98.12 134 GLU A N 1
ATOM 1012 C CA . GLU A 1 134 ? -2.420 -0.480 -13.717 1.00 98.12 134 GLU A CA 1
ATOM 1013 C C . GLU A 1 134 ? -1.347 0.502 -14.204 1.00 98.12 134 GLU A C 1
ATOM 1015 O O . GLU A 1 134 ? -0.800 0.327 -15.297 1.00 98.12 134 GLU A O 1
ATOM 1020 N N . GLN A 1 135 ? -0.992 1.498 -13.385 1.00 97.88 135 GLN A N 1
ATOM 1021 C CA . GLN A 1 135 ? 0.077 2.453 -13.697 1.00 97.88 135 GLN A CA 1
ATOM 1022 C C . GLN A 1 135 ? 1.439 1.767 -13.824 1.00 97.88 135 GLN A C 1
ATOM 1024 O O . GLN A 1 135 ? 2.168 2.028 -14.781 1.00 97.88 135 GLN A O 1
ATOM 1029 N N . VAL A 1 136 ? 1.770 0.847 -12.915 1.00 97.94 136 VAL A N 1
ATOM 1030 C CA . VAL A 1 136 ? 3.013 0.063 -12.976 1.00 97.94 136 VAL A CA 1
ATOM 1031 C C . VAL A 1 136 ? 3.052 -0.787 -14.248 1.00 97.94 136 VAL A C 1
ATOM 1033 O O . VAL A 1 136 ? 4.060 -0.789 -14.955 1.00 97.94 136 VAL A O 1
ATOM 1036 N N . ALA A 1 137 ? 1.951 -1.454 -14.603 1.00 97.75 137 ALA A N 1
ATOM 1037 C CA . ALA A 1 137 ? 1.867 -2.241 -15.832 1.00 97.75 137 ALA A CA 1
ATOM 1038 C C . ALA A 1 137 ? 1.962 -1.373 -17.102 1.00 97.75 137 ALA A C 1
ATOM 1040 O O . ALA A 1 137 ? 2.535 -1.792 -18.111 1.00 97.75 137 ALA A O 1
ATOM 1041 N N . ALA A 1 138 ? 1.402 -0.161 -17.087 1.00 97.94 138 ALA A N 1
ATOM 1042 C CA . ALA A 1 138 ? 1.530 0.793 -18.187 1.00 97.94 138 ALA A CA 1
ATOM 1043 C C . ALA A 1 138 ? 2.975 1.293 -18.340 1.00 97.94 138 ALA A C 1
ATOM 1045 O O . ALA A 1 138 ? 3.519 1.252 -19.444 1.00 97.94 138 ALA A O 1
ATOM 1046 N N . LEU A 1 139 ? 3.618 1.691 -17.238 1.00 97.94 139 LEU A N 1
ATOM 1047 C CA . LEU A 1 139 ? 5.014 2.136 -17.228 1.00 97.94 139 LEU A CA 1
ATOM 1048 C C . LEU A 1 139 ? 5.974 1.021 -17.647 1.00 97.94 139 LEU A C 1
ATOM 1050 O O . LEU A 1 139 ? 6.892 1.270 -18.421 1.00 97.94 139 LEU A O 1
ATOM 1054 N N . SER A 1 140 ? 5.737 -0.216 -17.208 1.00 97.88 140 SER A N 1
ATOM 1055 C CA . SER A 1 140 ? 6.527 -1.375 -17.632 1.00 97.88 140 SER A CA 1
ATOM 1056 C C . SER A 1 140 ? 6.452 -1.590 -19.148 1.00 97.88 140 SER A C 1
ATOM 1058 O O . SER A 1 140 ? 7.485 -1.733 -19.801 1.00 97.88 140 SER A O 1
ATOM 1060 N N . ARG A 1 141 ? 5.250 -1.512 -19.738 1.00 98.00 141 ARG A N 1
ATOM 1061 C CA . ARG A 1 141 ? 5.074 -1.591 -21.199 1.00 98.00 141 ARG A CA 1
ATOM 1062 C C . ARG A 1 141 ? 5.783 -0.453 -21.931 1.00 98.00 141 ARG A C 1
ATOM 1064 O O . ARG A 1 141 ? 6.423 -0.698 -22.950 1.00 98.00 141 ARG A O 1
ATOM 1071 N N . GLN A 1 142 ? 5.705 0.771 -21.410 1.00 97.81 142 GLN A N 1
ATOM 1072 C CA . GLN A 1 142 ? 6.427 1.910 -21.982 1.00 97.81 142 GLN A CA 1
ATOM 1073 C C . GLN A 1 142 ? 7.945 1.732 -21.900 1.00 97.81 142 GLN A C 1
ATOM 1075 O O . GLN A 1 142 ? 8.639 2.053 -22.861 1.00 9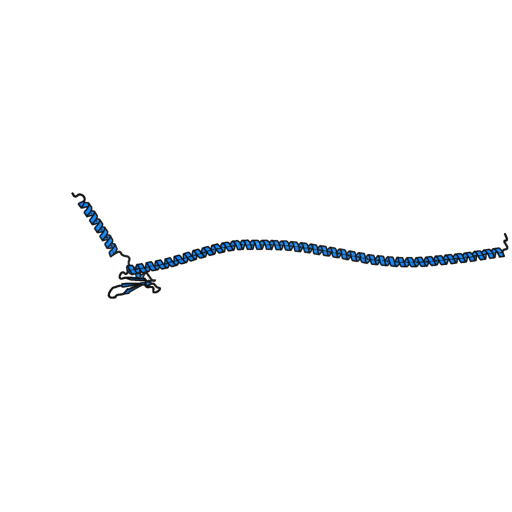7.81 142 GLN A O 1
ATOM 1080 N N . ALA A 1 143 ? 8.463 1.203 -20.789 1.00 97.69 143 ALA A N 1
ATOM 1081 C CA . ALA A 1 143 ? 9.887 0.937 -20.627 1.00 97.69 143 ALA A CA 1
ATOM 1082 C C . ALA A 1 143 ? 10.385 -0.073 -21.668 1.00 97.69 143 ALA A C 1
ATOM 1084 O O . ALA A 1 143 ? 11.344 0.222 -22.373 1.00 97.69 143 ALA A O 1
ATOM 1085 N N . VAL A 1 144 ? 9.680 -1.199 -21.840 1.00 98.06 144 VAL A N 1
ATOM 1086 C CA . VAL A 1 144 ? 10.006 -2.198 -22.874 1.00 98.06 144 VAL A CA 1
ATOM 1087 C C . VAL A 1 144 ? 9.979 -1.570 -24.267 1.00 98.06 144 VAL A C 1
ATOM 1089 O O . VAL A 1 144 ? 10.957 -1.666 -24.999 1.00 98.06 144 VAL A O 1
ATOM 1092 N N . GLN A 1 145 ? 8.920 -0.826 -24.604 1.00 98.12 145 GLN A N 1
ATOM 1093 C CA . GLN A 1 145 ? 8.821 -0.155 -25.903 1.00 98.12 145 GLN A CA 1
ATOM 1094 C C . GLN A 1 145 ? 9.979 0.826 -26.144 1.00 98.12 145 GLN A C 1
ATOM 1096 O O . GLN A 1 145 ? 10.478 0.940 -27.264 1.00 98.12 145 GLN A O 1
ATOM 1101 N N . LYS A 1 146 ? 10.410 1.557 -25.111 1.00 97.62 146 LYS A N 1
ATOM 1102 C CA . LYS A 1 146 ? 11.542 2.487 -25.206 1.00 97.62 146 LYS A CA 1
ATOM 1103 C C . LYS A 1 146 ? 12.872 1.760 -25.362 1.00 97.62 146 LYS A C 1
ATOM 1105 O O . LYS A 1 146 ? 13.707 2.226 -26.133 1.00 97.62 146 LYS A O 1
ATOM 1110 N N . THR A 1 147 ? 13.055 0.629 -24.689 1.00 97.88 147 THR A N 1
ATOM 1111 C CA . THR A 1 147 ? 14.226 -0.235 -24.868 1.00 97.88 147 THR A CA 1
ATOM 1112 C C . THR A 1 147 ? 14.289 -0.797 -26.287 1.00 97.88 147 THR A C 1
ATOM 1114 O O . THR A 1 147 ? 15.340 -0.711 -26.918 1.00 97.88 147 THR A O 1
ATOM 1117 N N . ASP A 1 148 ? 13.167 -1.270 -26.831 1.00 97.62 148 ASP A N 1
ATOM 1118 C CA . ASP A 1 148 ? 13.100 -1.768 -28.210 1.00 97.62 148 ASP A CA 1
ATOM 1119 C C . ASP A 1 148 ? 13.421 -0.658 -29.224 1.00 97.62 148 ASP A C 1
ATOM 1121 O O . ASP A 1 148 ? 14.198 -0.862 -30.158 1.00 97.62 148 ASP A O 1
ATOM 1125 N N . GLN A 1 149 ? 12.880 0.551 -29.014 1.00 97.69 149 GLN A N 1
ATOM 1126 C CA . GLN A 1 149 ? 13.205 1.730 -29.828 1.00 97.69 149 GLN A CA 1
ATOM 1127 C C . GLN A 1 149 ? 14.697 2.074 -29.767 1.00 97.69 149 GLN A C 1
ATOM 1129 O O . GLN A 1 149 ? 15.298 2.359 -30.801 1.00 97.69 149 GLN A O 1
ATOM 1134 N N . ALA A 1 150 ? 15.301 2.044 -28.577 1.00 97.38 150 ALA A N 1
ATOM 1135 C CA . ALA A 1 150 ? 16.722 2.321 -28.407 1.00 97.38 150 ALA A CA 1
ATOM 1136 C C . ALA A 1 150 ? 17.594 1.281 -29.127 1.00 97.38 150 ALA A C 1
ATOM 1138 O O . ALA A 1 150 ? 18.514 1.661 -29.846 1.00 97.38 150 ALA A O 1
ATOM 1139 N N . SER A 1 151 ? 17.258 -0.008 -29.010 1.00 97.56 151 SER A N 1
ATOM 1140 C CA . SER A 1 151 ? 17.975 -1.088 -29.698 1.00 97.56 151 SER A CA 1
ATOM 1141 C C . SER A 1 151 ? 17.865 -0.979 -31.225 1.00 97.56 151 SER A C 1
ATOM 1143 O O . SER A 1 151 ? 18.852 -1.175 -31.934 1.00 97.56 151 SER A O 1
ATOM 1145 N N . ALA A 1 152 ? 16.693 -0.603 -31.747 1.00 97.94 152 ALA A N 1
ATOM 1146 C CA . ALA A 1 152 ? 16.515 -0.370 -33.179 1.00 97.94 152 ALA A CA 1
ATOM 1147 C C . ALA A 1 152 ? 17.381 0.795 -33.691 1.00 97.94 152 ALA A C 1
ATOM 1149 O O . ALA A 1 152 ? 18.008 0.674 -34.743 1.00 97.94 152 ALA A O 1
ATOM 1150 N N . ILE A 1 153 ? 17.453 1.896 -32.934 1.00 98.06 153 ILE A N 1
ATOM 1151 C CA . ILE A 1 153 ? 18.311 3.043 -33.263 1.00 98.06 153 ILE A CA 1
ATOM 1152 C C . ILE A 1 153 ? 19.786 2.641 -33.219 1.00 98.06 153 ILE A C 1
ATOM 1154 O O . ILE A 1 153 ? 20.540 3.005 -34.116 1.00 98.06 153 ILE A O 1
ATOM 1158 N N . GLU A 1 154 ? 20.207 1.889 -32.202 1.00 97.25 154 GLU A N 1
ATOM 1159 C CA . GLU A 1 154 ? 21.590 1.423 -32.075 1.00 97.25 154 GLU A CA 1
ATOM 1160 C C . GLU A 1 154 ? 22.009 0.582 -33.286 1.00 97.25 154 GLU A C 1
ATOM 1162 O O . GLU A 1 154 ? 23.051 0.845 -33.889 1.00 97.25 154 GLU A O 1
ATOM 1167 N N . LYS A 1 155 ? 21.145 -0.344 -33.714 1.00 97.88 155 LYS A N 1
ATOM 1168 C CA . LYS A 1 155 ? 21.367 -1.136 -34.925 1.00 97.88 155 LYS A CA 1
ATOM 1169 C C . LYS A 1 155 ? 21.47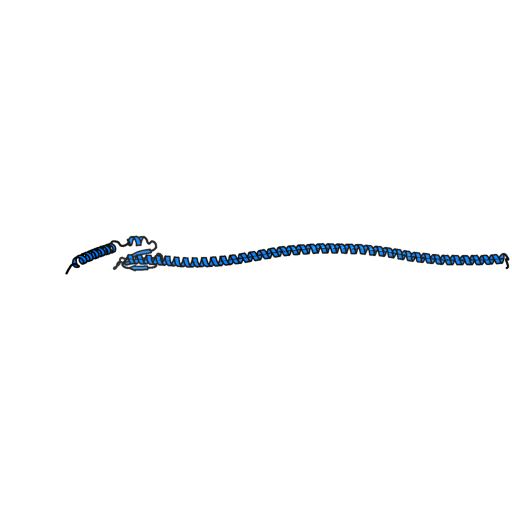2 -0.263 -36.177 1.00 97.88 155 LYS A C 1
ATOM 1171 O O . LYS A 1 155 ? 22.382 -0.448 -36.979 1.00 97.88 155 LYS A O 1
ATOM 1176 N N . GLU A 1 156 ? 20.580 0.714 -36.338 1.00 98.12 156 GLU A N 1
ATOM 1177 C CA . GLU A 1 156 ? 20.634 1.637 -37.476 1.00 98.12 156 GLU A CA 1
ATOM 1178 C C . GLU A 1 156 ? 21.934 2.461 -37.484 1.00 98.12 156 GLU A C 1
ATOM 1180 O O . GLU A 1 156 ? 22.526 2.697 -38.539 1.00 98.12 156 GLU A O 1
ATOM 1185 N N . VAL A 1 157 ? 22.407 2.894 -36.313 1.00 97.69 157 VAL A N 1
ATOM 1186 C CA . VAL A 1 157 ? 23.681 3.613 -36.174 1.00 97.69 157 VAL A CA 1
ATOM 1187 C C . VAL A 1 157 ? 24.859 2.722 -36.565 1.00 97.69 157 VAL A C 1
ATOM 1189 O O . VAL A 1 157 ? 25.773 3.196 -37.245 1.00 97.69 157 VAL A O 1
ATOM 1192 N N . GLU A 1 158 ? 24.845 1.448 -36.179 1.00 97.50 158 GLU A N 1
ATOM 1193 C CA . GLU A 1 158 ? 25.877 0.484 -36.562 1.00 97.50 158 GLU A CA 1
ATOM 1194 C C . GLU A 1 158 ? 25.893 0.227 -38.077 1.00 97.50 158 GLU A C 1
ATOM 1196 O O . GLU A 1 158 ? 26.955 0.321 -38.702 1.00 97.50 158 GLU A O 1
ATOM 1201 N N . ASP A 1 159 ? 24.722 0.027 -38.687 1.00 97.44 159 ASP A N 1
ATOM 1202 C CA . ASP A 1 159 ? 24.573 -0.136 -40.137 1.00 97.44 159 ASP A CA 1
ATOM 1203 C C . ASP A 1 159 ? 25.096 1.101 -40.889 1.00 97.44 159 ASP A C 1
ATOM 1205 O O . ASP A 1 159 ? 25.929 0.991 -41.795 1.00 97.44 159 ASP A O 1
ATOM 1209 N N . ARG A 1 160 ? 24.699 2.307 -40.456 1.00 97.00 160 ARG A N 1
ATOM 1210 C CA . ARG A 1 160 ? 25.189 3.574 -41.030 1.00 97.00 160 ARG A CA 1
ATOM 1211 C C . ARG A 1 160 ? 26.699 3.726 -40.878 1.00 97.00 160 ARG A C 1
ATOM 1213 O O . ARG A 1 160 ? 27.364 4.213 -41.792 1.00 97.00 160 ARG A O 1
ATOM 1220 N N . ARG A 1 161 ? 27.263 3.323 -39.738 1.00 96.94 161 ARG A N 1
ATOM 1221 C CA . ARG A 1 161 ? 28.711 3.375 -39.501 1.00 96.94 161 ARG A CA 1
ATOM 1222 C C . ARG A 1 161 ? 29.459 2.442 -40.453 1.00 96.94 161 ARG A C 1
ATOM 1224 O O . ARG A 1 161 ? 30.470 2.852 -41.022 1.00 96.94 161 ARG A O 1
ATOM 1231 N N . SER A 1 162 ? 28.958 1.225 -40.649 1.00 96.94 162 SER A N 1
ATOM 1232 C CA . SER A 1 162 ? 29.499 0.269 -41.622 1.00 96.94 162 SER A CA 1
ATOM 1233 C C . SER A 1 162 ? 29.462 0.833 -43.048 1.00 96.94 162 SER A C 1
ATOM 1235 O O . SER A 1 162 ? 30.462 0.794 -43.770 1.00 96.94 162 SER A O 1
ATOM 1237 N N . ASP A 1 163 ? 28.346 1.458 -43.427 1.00 97.62 163 ASP A N 1
ATOM 1238 C CA . ASP A 1 163 ? 28.189 2.090 -44.735 1.00 97.62 163 ASP A CA 1
ATOM 1239 C C . ASP A 1 163 ? 29.172 3.237 -44.973 1.00 97.62 163 ASP A C 1
ATOM 1241 O O . ASP A 1 163 ? 29.764 3.316 -46.052 1.00 97.62 163 ASP A O 1
ATOM 1245 N N . VAL A 1 164 ? 29.405 4.087 -43.970 1.00 97.88 164 VAL A N 1
ATOM 1246 C CA . VAL A 1 164 ? 30.403 5.163 -44.059 1.00 97.88 164 VAL A CA 1
ATOM 1247 C C . VAL A 1 164 ? 31.796 4.589 -44.314 1.00 97.88 164 VAL A C 1
ATOM 1249 O O . VAL A 1 164 ? 32.489 5.071 -45.209 1.00 97.88 164 VAL A O 1
ATOM 1252 N N . PHE A 1 165 ? 32.205 3.539 -43.595 1.00 96.44 165 PHE A N 1
ATOM 1253 C CA . PHE A 1 165 ? 33.506 2.901 -43.828 1.00 96.44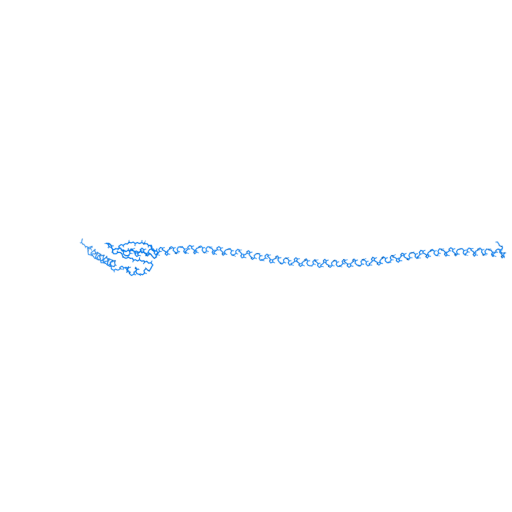 165 PHE A CA 1
ATOM 1254 C C . PHE A 1 165 ? 33.610 2.288 -45.227 1.00 96.44 165 PHE A C 1
ATOM 1256 O O . PHE A 1 165 ? 34.617 2.465 -45.914 1.00 96.44 165 PHE A O 1
ATOM 1263 N N . ARG A 1 166 ? 32.555 1.613 -45.692 1.00 97.06 166 ARG A N 1
ATOM 1264 C CA . ARG A 1 166 ? 32.500 1.066 -47.053 1.00 97.06 166 ARG A CA 1
ATOM 1265 C C . ARG A 1 166 ? 32.653 2.164 -48.107 1.00 97.06 166 ARG A C 1
ATOM 1267 O O . ARG A 1 166 ? 33.435 2.002 -49.041 1.00 97.06 166 ARG A O 1
ATOM 1274 N N . GLN A 1 167 ? 31.930 3.273 -47.958 1.00 97.31 167 GLN A N 1
ATOM 1275 C CA . GLN A 1 167 ? 31.998 4.410 -48.879 1.00 97.31 167 GLN A CA 1
ATOM 1276 C C . GLN A 1 167 ? 33.368 5.093 -48.850 1.00 97.31 167 GLN A C 1
ATOM 1278 O O . GLN A 1 167 ? 33.886 5.456 -49.903 1.00 97.31 167 GLN A O 1
ATOM 1283 N N . GLN A 1 168 ? 33.988 5.227 -47.676 1.00 97.31 168 GLN A N 1
ATOM 1284 C CA . GLN A 1 168 ? 35.349 5.755 -47.549 1.00 97.31 168 GLN A CA 1
ATOM 1285 C C . GLN A 1 168 ? 36.361 4.896 -48.313 1.00 97.31 168 GLN A C 1
ATOM 1287 O O . GLN A 1 168 ? 37.133 5.439 -49.102 1.00 97.31 168 GLN A O 1
ATOM 1292 N N . ASN A 1 169 ? 36.292 3.569 -48.167 1.00 97.25 169 ASN A N 1
ATOM 1293 C CA . ASN A 1 169 ? 37.157 2.650 -48.910 1.00 97.25 169 ASN A CA 1
ATOM 1294 C C . ASN A 1 169 ? 36.935 2.761 -50.428 1.00 97.25 169 ASN A C 1
ATOM 1296 O O . ASN A 1 169 ? 37.893 2.798 -51.196 1.00 97.25 169 ASN A O 1
ATOM 1300 N N . GLN A 1 170 ? 35.679 2.860 -50.881 1.00 97.12 170 GLN A N 1
ATOM 1301 C CA . GLN A 1 170 ? 35.368 3.059 -52.304 1.00 97.12 170 GLN A CA 1
ATOM 1302 C C . GLN A 1 170 ? 35.922 4.387 -52.837 1.00 97.12 170 GLN A C 1
ATOM 1304 O O . GLN A 1 170 ? 36.466 4.425 -53.939 1.00 97.12 170 GLN A O 1
ATOM 1309 N N . LEU A 1 171 ? 35.822 5.469 -52.060 1.00 97.38 171 LEU A N 1
ATOM 1310 C CA . LEU A 1 171 ? 36.395 6.765 -52.426 1.00 97.38 171 LEU A CA 1
ATOM 1311 C C . LEU A 1 171 ? 37.921 6.716 -52.517 1.00 97.38 171 LEU A C 1
ATOM 1313 O O . LEU A 1 171 ? 38.492 7.344 -53.407 1.00 97.38 171 LEU A O 1
ATOM 1317 N N . GLU A 1 172 ? 38.585 5.990 -51.621 1.00 97.38 172 GLU A N 1
ATOM 1318 C CA . GLU A 1 172 ? 40.035 5.807 -51.670 1.00 97.38 172 GLU A CA 1
ATOM 1319 C C . GLU A 1 172 ? 40.466 5.055 -52.936 1.00 97.38 172 GLU A C 1
ATOM 1321 O O . GLU A 1 172 ? 41.363 5.518 -53.642 1.00 97.38 172 GLU A O 1
ATOM 1326 N N . VAL A 1 173 ? 39.764 3.971 -53.286 1.00 96.81 173 VAL A N 1
ATOM 1327 C CA . VAL A 1 173 ? 39.995 3.230 -54.538 1.00 96.81 173 VAL A CA 1
ATOM 1328 C C . VAL A 1 173 ? 39.794 4.132 -55.757 1.00 96.81 173 VAL A C 1
ATOM 1330 O O . VAL A 1 173 ? 40.669 4.197 -56.615 1.00 96.81 173 VAL A O 1
ATOM 1333 N N . LEU A 1 174 ? 38.697 4.896 -55.812 1.00 96.44 174 LEU A N 1
ATOM 1334 C CA . LEU A 1 174 ? 38.433 5.812 -56.929 1.00 96.44 174 LEU A CA 1
ATOM 1335 C C . LEU A 1 174 ? 39.502 6.904 -57.061 1.00 96.44 174 LEU A C 1
ATOM 1337 O O . LEU A 1 174 ? 39.882 7.262 -58.174 1.00 96.44 174 LEU A O 1
ATOM 1341 N N . ARG A 1 175 ? 40.017 7.427 -55.942 1.00 96.12 175 ARG A N 1
ATOM 1342 C CA . ARG A 1 175 ? 41.128 8.393 -55.954 1.00 96.12 175 ARG A CA 1
ATOM 1343 C C . ARG A 1 175 ? 42.417 7.764 -56.482 1.00 96.12 175 ARG A C 1
ATOM 1345 O O . ARG A 1 175 ? 43.125 8.408 -57.256 1.00 96.12 175 ARG A O 1
ATOM 1352 N N . ALA A 1 176 ? 42.711 6.524 -56.093 1.00 97.00 176 ALA A N 1
ATOM 1353 C CA . ALA A 1 176 ? 43.860 5.784 -56.607 1.00 97.00 176 ALA A CA 1
ATOM 1354 C C . ALA A 1 176 ? 43.731 5.512 -58.118 1.00 97.00 176 ALA A C 1
ATOM 1356 O O . ALA A 1 176 ? 44.680 5.746 -58.869 1.00 97.00 176 ALA A O 1
ATOM 1357 N N . ASP A 1 177 ? 42.546 5.107 -58.580 1.00 96.81 177 ASP A N 1
ATOM 1358 C CA . ASP A 1 177 ? 42.256 4.897 -60.001 1.00 96.81 177 ASP A CA 1
ATOM 1359 C C . ASP A 1 177 ? 42.366 6.197 -60.802 1.00 96.81 177 ASP A C 1
ATOM 1361 O O . ASP A 1 177 ? 42.976 6.212 -61.871 1.00 96.81 177 ASP A O 1
ATOM 1365 N N . GLN A 1 178 ? 41.855 7.312 -60.275 1.00 96.50 178 GLN A N 1
ATOM 1366 C CA . GLN A 1 178 ? 41.995 8.624 -60.905 1.00 96.50 178 GLN A CA 1
ATOM 1367 C C . GLN A 1 178 ? 43.471 9.013 -61.073 1.00 96.50 178 GLN A C 1
ATOM 1369 O O . GLN A 1 178 ? 43.867 9.472 -62.146 1.00 96.50 178 GLN A O 1
ATOM 1374 N N . ALA A 1 179 ? 44.299 8.803 -60.045 1.00 96.19 179 ALA A N 1
ATOM 1375 C CA . ALA A 1 179 ? 45.736 9.059 -60.129 1.00 96.19 179 ALA A CA 1
ATOM 1376 C C . ALA A 1 179 ? 46.411 8.167 -61.188 1.00 96.19 179 ALA A C 1
ATOM 1378 O O . ALA A 1 179 ? 47.225 8.651 -61.978 1.00 96.19 179 ALA A O 1
ATOM 1379 N N . ARG A 1 180 ? 46.030 6.885 -61.259 1.00 96.31 180 ARG A N 1
ATOM 1380 C CA . ARG A 1 180 ? 46.533 5.936 -62.262 1.00 96.31 180 ARG A CA 1
ATOM 1381 C C . ARG A 1 180 ? 46.134 6.326 -63.685 1.00 96.31 180 ARG A C 1
ATOM 1383 O O . ARG A 1 180 ? 46.974 6.286 -64.579 1.00 96.31 180 ARG A O 1
ATOM 1390 N N . ILE A 1 181 ? 44.882 6.725 -63.903 1.00 96.00 181 ILE A N 1
ATOM 1391 C CA . ILE A 1 181 ? 44.407 7.222 -65.203 1.00 96.00 181 ILE A CA 1
ATOM 1392 C C . ILE A 1 181 ? 45.196 8.472 -65.607 1.00 96.00 181 ILE A C 1
ATOM 1394 O O . ILE A 1 181 ? 45.611 8.575 -66.758 1.00 96.00 181 ILE A O 1
ATOM 1398 N N . GLY A 1 182 ? 45.468 9.381 -64.664 1.00 96.19 182 GLY A N 1
ATOM 1399 C CA . GLY A 1 182 ? 46.319 10.548 -64.906 1.00 96.19 182 GLY A CA 1
ATOM 1400 C C . GLY A 1 182 ? 47.725 10.170 -65.385 1.00 96.19 182 GLY A C 1
ATOM 1401 O O . GLY A 1 182 ? 48.205 10.719 -66.374 1.00 96.19 182 GLY A O 1
ATOM 1402 N N . GLN A 1 183 ? 48.358 9.180 -64.748 1.00 95.56 183 GLN A N 1
ATOM 1403 C CA . GLN A 1 183 ? 49.667 8.665 -65.171 1.00 95.56 183 GLN A CA 1
ATOM 1404 C C . GLN A 1 183 ? 49.624 8.032 -66.568 1.00 95.56 183 GLN A C 1
ATOM 1406 O O . GLN A 1 183 ? 50.488 8.319 -67.392 1.00 95.56 183 GLN A O 1
ATOM 1411 N N . ILE A 1 184 ? 48.613 7.205 -66.853 1.00 95.06 184 ILE A N 1
ATOM 1412 C CA . ILE A 1 184 ? 48.433 6.578 -68.172 1.00 95.06 184 ILE A CA 1
ATOM 1413 C C . ILE A 1 184 ? 48.220 7.645 -69.248 1.00 95.06 184 ILE A C 1
ATOM 1415 O O . ILE A 1 184 ? 48.807 7.555 -70.321 1.00 95.06 184 ILE A O 1
ATOM 1419 N N . SER A 1 185 ? 47.417 8.673 -68.964 1.00 95.62 185 SER A N 1
ATOM 1420 C CA . SER A 1 185 ? 47.196 9.784 -69.890 1.00 95.62 185 SER A CA 1
ATOM 1421 C C . SER A 1 185 ? 48.500 10.510 -70.213 1.00 95.62 185 SER A C 1
ATOM 1423 O O . SER A 1 185 ? 48.743 10.802 -71.380 1.00 95.62 185 SER A O 1
ATOM 1425 N N . GLN A 1 186 ? 49.346 10.774 -69.212 1.00 96.06 186 GLN A N 1
ATOM 1426 C CA . GLN A 1 186 ? 50.650 11.394 -69.447 1.00 96.06 186 GLN A CA 1
ATOM 1427 C C . GLN A 1 186 ? 51.548 10.492 -70.303 1.00 96.06 186 GLN A C 1
ATOM 1429 O O . GLN A 1 186 ? 52.103 10.951 -71.291 1.00 96.06 186 GLN A O 1
ATOM 1434 N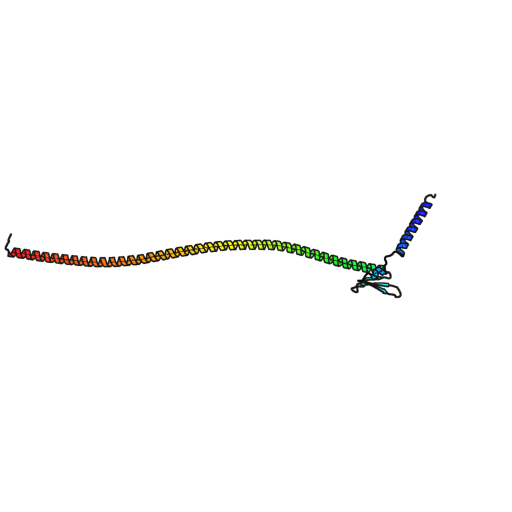 N . GLN A 1 187 ? 51.607 9.192 -69.997 1.00 96.00 187 GLN A N 1
ATOM 1435 C CA . GLN A 1 187 ? 52.359 8.222 -70.803 1.00 96.00 187 GLN A CA 1
ATOM 1436 C C . GLN A 1 187 ? 51.870 8.160 -72.256 1.00 96.00 187 GLN A C 1
ATOM 1438 O O . GLN A 1 187 ? 52.679 8.033 -73.170 1.00 96.00 187 GLN A O 1
ATOM 1443 N N . MET A 1 188 ? 50.557 8.246 -72.489 1.00 93.75 188 MET A N 1
ATOM 1444 C CA . MET A 1 188 ? 49.998 8.294 -73.842 1.00 93.75 188 MET A CA 1
ATOM 1445 C C . MET A 1 188 ? 50.404 9.569 -74.585 1.00 93.75 188 MET A C 1
ATOM 1447 O O . MET A 1 188 ? 50.727 9.486 -75.766 1.00 93.75 188 MET A O 1
ATOM 1451 N N . ILE A 1 189 ? 50.413 10.725 -73.912 1.00 96.12 189 ILE A N 1
ATOM 1452 C CA . ILE A 1 189 ? 50.878 11.992 -74.498 1.00 96.12 189 ILE A CA 1
ATOM 1453 C C . ILE A 1 189 ? 52.355 11.879 -74.891 1.00 96.12 189 ILE A C 1
ATOM 1455 O O . ILE A 1 189 ? 52.695 12.161 -76.039 1.00 96.12 189 ILE A O 1
ATOM 1459 N N . ASP A 1 190 ? 53.201 11.386 -73.985 1.00 95.94 190 ASP A N 1
ATOM 1460 C CA . ASP A 1 190 ? 54.635 11.212 -74.236 1.00 95.94 190 ASP A CA 1
ATOM 1461 C C . ASP A 1 190 ? 54.888 10.239 -75.413 1.00 95.94 190 ASP A C 1
ATOM 1463 O O . ASP A 1 190 ? 55.750 10.476 -76.261 1.00 95.94 190 ASP A O 1
ATOM 1467 N N . LEU A 1 191 ? 54.104 9.155 -75.514 1.00 94.88 191 LEU A N 1
ATOM 1468 C CA . LEU A 1 191 ? 54.170 8.203 -76.632 1.00 94.88 191 LEU A CA 1
ATOM 1469 C C . LEU A 1 191 ? 53.747 8.828 -77.966 1.00 94.88 191 LEU A C 1
ATOM 1471 O O . LEU A 1 191 ? 54.366 8.537 -78.989 1.00 94.88 191 LEU A O 1
ATOM 1475 N N . ILE A 1 192 ? 52.704 9.665 -77.976 1.00 94.06 192 ILE A N 1
ATOM 1476 C CA . ILE A 1 192 ? 52.278 10.388 -79.183 1.00 94.06 192 ILE A CA 1
ATOM 1477 C C . ILE A 1 192 ? 53.402 11.317 -79.648 1.00 94.06 192 ILE A C 1
ATOM 1479 O O . ILE A 1 192 ? 53.777 11.265 -80.817 1.00 94.06 192 ILE A O 1
ATOM 1483 N N . GLU A 1 193 ? 53.994 12.095 -78.738 1.00 95.00 193 GLU A N 1
ATOM 1484 C CA . GLU A 1 193 ? 55.110 12.993 -79.058 1.00 95.00 193 GLU A CA 1
ATOM 1485 C C . GLU A 1 193 ? 56.316 12.222 -79.621 1.00 95.00 193 GLU A C 1
ATOM 1487 O O . GLU A 1 193 ? 56.923 12.632 -80.616 1.00 95.00 193 GLU A O 1
ATOM 1492 N N . GLN A 1 194 ? 56.633 11.060 -79.041 1.00 94.62 194 GLN A N 1
ATOM 1493 C CA . GLN A 1 194 ? 57.690 10.187 -79.547 1.00 94.62 194 GLN A CA 1
ATOM 1494 C C . GLN A 1 194 ? 57.392 9.676 -80.966 1.00 94.62 194 GLN A C 1
ATOM 1496 O O . GLN A 1 194 ? 58.275 9.716 -81.830 1.00 94.62 194 GLN A O 1
ATOM 1501 N N . ILE A 1 195 ? 56.164 9.212 -81.221 1.00 94.00 195 ILE A N 1
ATOM 1502 C CA . ILE A 1 195 ? 55.740 8.729 -82.542 1.00 94.00 195 ILE A CA 1
ATOM 1503 C C . ILE A 1 195 ? 55.801 9.860 -83.573 1.00 94.00 195 ILE A C 1
ATOM 1505 O O . ILE A 1 195 ? 56.320 9.646 -84.669 1.00 94.00 195 ILE A O 1
ATOM 1509 N N . ASP A 1 196 ? 55.334 11.060 -83.232 1.00 94.44 196 ASP A N 1
ATOM 1510 C CA . ASP A 1 196 ? 55.386 12.225 -84.119 1.00 94.44 196 ASP A CA 1
ATOM 1511 C C . ASP A 1 196 ? 56.834 12.603 -84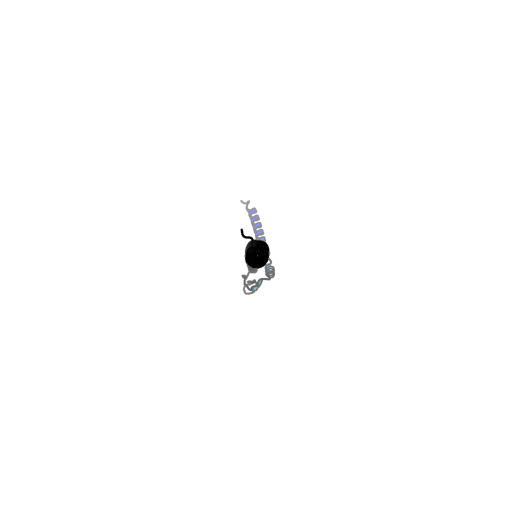.461 1.00 94.44 196 ASP A C 1
ATOM 1513 O O . ASP A 1 196 ? 57.174 12.786 -85.636 1.00 94.44 196 ASP A O 1
ATOM 1517 N N . ALA A 1 197 ? 57.727 12.625 -83.468 1.00 93.50 197 ALA A N 1
ATOM 1518 C CA . ALA A 1 197 ? 59.149 12.878 -83.685 1.00 93.50 197 ALA A CA 1
ATOM 1519 C C . ALA A 1 197 ? 59.804 11.819 -84.592 1.00 93.50 197 ALA A C 1
ATOM 1521 O O . ALA A 1 197 ? 60.646 12.146 -85.440 1.00 93.50 197 ALA A O 1
ATOM 1522 N N . ASP A 1 198 ? 59.435 10.547 -84.439 1.00 94.62 198 ASP A N 1
ATOM 1523 C CA . ASP A 1 198 ? 59.948 9.459 -85.271 1.00 94.62 198 ASP A CA 1
ATOM 1524 C C . ASP A 1 198 ? 59.372 9.494 -86.695 1.00 94.62 198 ASP A C 1
ATOM 1526 O O . ASP A 1 198 ? 60.122 9.301 -87.659 1.00 94.62 198 ASP A O 1
ATOM 1530 N N . LEU A 1 199 ? 58.095 9.854 -86.860 1.00 92.31 199 LEU A N 1
ATOM 1531 C CA . LEU A 1 199 ? 57.484 10.127 -88.164 1.00 92.31 199 LEU A CA 1
ATOM 1532 C C . LEU A 1 199 ? 58.179 11.288 -88.876 1.00 92.31 199 LEU A C 1
ATOM 1534 O O . LEU A 1 199 ? 58.477 11.195 -90.068 1.00 92.31 199 LEU A O 1
ATOM 1538 N N . GLU A 1 200 ? 58.491 12.374 -88.171 1.00 93.06 200 GLU A N 1
ATOM 1539 C CA . GLU A 1 200 ? 59.253 13.478 -88.748 1.00 93.06 200 GLU A CA 1
ATOM 1540 C C . GLU A 1 200 ? 60.652 13.051 -89.198 1.00 93.06 200 GLU A C 1
ATOM 1542 O O . GLU A 1 200 ? 61.093 13.424 -90.288 1.00 93.06 200 GLU A O 1
ATOM 1547 N N . LYS A 1 201 ? 61.371 12.266 -88.383 1.00 92.06 201 LYS A N 1
ATOM 1548 C CA . LYS A 1 201 ? 62.680 11.715 -88.773 1.00 92.06 201 LYS A CA 1
ATOM 1549 C C . LYS A 1 201 ? 62.551 10.835 -90.013 1.00 92.06 201 LYS A C 1
ATOM 1551 O O . LYS A 1 201 ? 63.377 10.962 -90.917 1.00 92.06 201 LYS A O 1
ATOM 1556 N N . ALA A 1 202 ? 61.533 9.978 -90.076 1.00 89.69 202 ALA A N 1
ATOM 1557 C CA . ALA A 1 202 ? 61.267 9.130 -91.231 1.00 89.69 202 ALA A CA 1
ATOM 1558 C C . ALA A 1 202 ? 60.985 9.967 -92.489 1.00 89.69 202 ALA A C 1
ATOM 1560 O O . ALA A 1 202 ? 61.633 9.750 -93.510 1.00 89.69 202 ALA A O 1
ATOM 1561 N N . ARG A 1 203 ? 60.132 10.997 -92.399 1.00 90.56 203 ARG A N 1
ATOM 1562 C CA . ARG A 1 203 ? 59.862 11.945 -93.498 1.00 90.56 203 ARG A CA 1
ATOM 1563 C C . ARG A 1 203 ? 61.116 12.702 -93.941 1.00 90.56 203 ARG A C 1
ATOM 1565 O O . ARG A 1 203 ? 61.327 12.901 -95.134 1.00 90.56 203 ARG A O 1
ATOM 1572 N N . ARG A 1 204 ? 61.967 13.134 -93.001 1.00 88.19 204 ARG A N 1
ATOM 1573 C CA . ARG A 1 204 ? 63.258 13.775 -93.319 1.00 88.19 204 ARG A CA 1
ATOM 1574 C C . ARG A 1 204 ? 64.181 12.817 -94.074 1.00 88.19 204 ARG A C 1
ATOM 1576 O O . ARG A 1 204 ? 64.749 13.217 -95.085 1.00 88.19 204 ARG A O 1
ATOM 1583 N N . ARG A 1 205 ? 64.293 11.563 -93.624 1.00 87.06 205 ARG A N 1
ATOM 1584 C CA . ARG A 1 205 ? 65.069 10.520 -94.317 1.00 87.06 205 ARG A CA 1
ATOM 1585 C C . ARG A 1 205 ? 64.508 10.218 -95.702 1.00 87.06 205 ARG A C 1
ATOM 1587 O O . ARG A 1 205 ? 65.280 10.123 -96.643 1.00 87.06 205 ARG A O 1
ATOM 1594 N N . GLU A 1 206 ? 63.189 10.124 -95.845 1.00 86.81 206 GLU A N 1
ATOM 1595 C CA . GLU A 1 206 ? 62.533 9.935 -97.142 1.00 86.81 206 GLU A CA 1
ATOM 1596 C C . GLU A 1 206 ? 62.887 11.073 -98.110 1.00 86.81 206 GLU A C 1
ATOM 1598 O O . GLU A 1 206 ? 63.330 10.811 -99.225 1.00 86.81 206 GLU A O 1
ATOM 1603 N N . LYS A 1 207 ? 62.778 12.336 -97.674 1.00 86.38 207 LYS A N 1
ATOM 1604 C CA . LYS A 1 207 ? 63.183 13.499 -98.483 1.00 86.38 207 LYS A CA 1
ATOM 1605 C C . LYS A 1 207 ? 64.660 13.447 -98.885 1.00 86.38 207 LYS A C 1
ATOM 1607 O O . LYS A 1 207 ? 64.977 13.724 -100.036 1.00 86.38 207 LYS A O 1
ATOM 1612 N N . GLN A 1 208 ? 65.550 13.080 -97.961 1.00 83.44 208 GLN A N 1
ATOM 1613 C CA . GLN A 1 208 ? 66.983 12.927 -98.246 1.00 83.44 208 GLN A CA 1
ATOM 1614 C C . GLN A 1 208 ? 67.254 11.814 -99.262 1.00 83.44 208 GLN A C 1
ATOM 1616 O O . GLN A 1 208 ? 68.051 12.006 -100.175 1.00 83.44 208 GLN A O 1
ATOM 1621 N N . LEU A 1 209 ? 66.574 10.672 -99.138 1.00 80.81 209 LEU A N 1
ATOM 1622 C CA . LEU A 1 209 ? 66.696 9.564 -100.085 1.00 80.81 209 LEU A CA 1
ATOM 1623 C C . LEU A 1 209 ? 66.191 9.962 -101.474 1.00 80.81 209 LEU A C 1
ATOM 1625 O O . LEU A 1 209 ? 66.878 9.695 -102.455 1.00 80.81 209 LEU A O 1
ATOM 1629 N N . ARG A 1 210 ? 65.052 10.663 -101.567 1.00 80.00 210 ARG A N 1
ATOM 1630 C CA . ARG A 1 210 ? 64.547 11.200 -102.843 1.00 80.00 210 ARG A CA 1
ATOM 1631 C C . ARG A 1 210 ? 65.545 12.164 -103.499 1.00 80.00 210 ARG A C 1
ATOM 1633 O O . ARG A 1 210 ? 65.792 12.051 -104.692 1.00 80.00 210 ARG A O 1
ATOM 1640 N N . GLN A 1 211 ? 66.184 13.041 -102.719 1.00 76.75 211 GLN A N 1
ATOM 1641 C CA . GLN A 1 211 ? 67.242 13.933 -103.220 1.00 76.75 211 GLN A CA 1
ATOM 1642 C C . GLN A 1 211 ? 68.504 13.183 -103.681 1.00 76.75 211 GLN A C 1
ATOM 1644 O O . GLN A 1 211 ? 69.151 13.611 -104.630 1.00 76.75 211 GLN A O 1
ATOM 1649 N N . GLN A 1 212 ? 68.866 12.070 -103.035 1.00 71.56 212 GLN A N 1
ATOM 1650 C CA . GLN A 1 212 ? 70.026 11.253 -103.424 1.00 71.56 212 GLN A CA 1
ATOM 1651 C C . GLN A 1 212 ? 69.762 10.356 -104.643 1.00 71.56 212 GLN A C 1
ATOM 1653 O O . GLN A 1 212 ? 70.703 10.019 -105.357 1.00 71.56 212 GLN A O 1
ATOM 1658 N N . LEU A 1 213 ? 68.507 9.968 -104.879 1.00 65.69 213 LEU A N 1
ATOM 1659 C CA . LEU A 1 213 ? 68.095 9.101 -105.989 1.00 65.69 213 LEU A CA 1
ATOM 1660 C C . LEU A 1 213 ? 67.803 9.859 -107.295 1.00 65.69 213 LEU A C 1
ATOM 1662 O O . LEU A 1 213 ? 67.613 9.215 -108.322 1.00 65.69 213 LEU A O 1
ATOM 1666 N N . GLY A 1 214 ? 67.827 11.196 -107.287 1.00 57.62 214 GLY A N 1
ATOM 1667 C CA . GLY A 1 214 ? 67.750 12.002 -108.510 1.00 57.62 214 GLY A CA 1
ATOM 1668 C C . GLY A 1 214 ? 66.386 11.991 -109.204 1.00 57.62 214 GLY A C 1
ATOM 1669 O O . GLY A 1 214 ? 66.333 12.086 -110.427 1.00 57.62 214 GLY A O 1
ATOM 1670 N N . GLU A 1 215 ? 65.286 11.881 -108.456 1.00 50.84 215 GLU A N 1
ATOM 1671 C CA . GLU A 1 215 ? 63.947 12.157 -108.992 1.00 50.84 215 GLU A CA 1
ATOM 1672 C C . GLU A 1 215 ? 63.618 13.646 -108.809 1.00 50.84 215 GLU A C 1
ATOM 1674 O O . GLU A 1 215 ? 62.968 14.047 -107.843 1.00 50.84 215 GLU A O 1
ATOM 1679 N N . ASP A 1 216 ? 64.110 14.460 -109.745 1.00 48.00 216 ASP A N 1
ATOM 1680 C CA . ASP A 1 216 ? 63.548 15.778 -110.038 1.00 48.00 216 ASP A CA 1
ATOM 1681 C C . ASP A 1 216 ? 62.199 15.594 -110.748 1.00 48.00 216 ASP A C 1
ATOM 1683 O O . ASP A 1 216 ? 62.134 15.048 -111.853 1.00 48.00 216 ASP A O 1
ATOM 1687 N N . TYR A 1 217 ? 61.141 16.106 -110.123 1.00 45.03 217 TYR A N 1
ATOM 1688 C CA . TYR A 1 217 ? 60.069 16.824 -110.811 1.00 45.03 217 TYR A CA 1
ATOM 1689 C C . TYR A 1 217 ? 59.683 18.048 -109.984 1.00 45.03 217 TYR A C 1
ATOM 1691 O O . TYR A 1 217 ? 59.404 17.881 -108.773 1.00 45.03 217 TYR A O 1
#

Foldseek 3Di:
DPPPVVVVVVVVVVVVVVVVVVVVCVVPVDPPLVVLQVVCPQWDWDWDPDPQIKIWIAGVVRDTFDIDSDSVVRSVSVVVVVVVVVVVVVVVVVVVVVVVVVVVVVVVVVVVVVVVVVVVVVVVVVVVVVVVVVVVVVVVVVVVVVVVVVVVVVVVVVVVVVVVVVVVVVVVVVVVVVVVVVVVVVVVVVVVVVVVVVVVVVVVVVVVVCVVVPDDD

pLDDT: mean 85.76, std 14.52, range [45.03, 98.12]

Sequence (217 aa):
MSKFGPILVILLAMLSIGFMGFAGVGTFGGPNWSAMANSMKDYQITQNTGADTTWTAVSSNDESLKTSSVLPEVIVAALDHKTGVVQAELNELNEEEQTIQQNRESLNSQIEVDKVSLDTYRDRQAQLLVSLGEQVAALSRQAVQKTDQASAIEKEVEDRRSDVFRQQNQLEVLRADQARIGQISQQMIDLIEQIDADLEKARRREKQLRQQLGEDY

Radius of gyration: 74.25 Å; chains: 1; bounding box: 164×30×198 Å